Protein AF-A0A7Y0DGK4-F1 (afdb_monomer_lite)

Sequence (216 aa):
MSSDTLNSTQNGVYSVGSRLTLSCYLHGQAVRGYYSGSFPNGYDDLWYQVSDGYWVADVDLQTGSNNPVTPACAAPPTPPAASSDEITRAKSWIDAKVPYNQGAYYTNQYGTYRQDCSGFVSMALGLPSSFTTVTLPQVMHPISKDQLQPGDFMLNSGGGNNGHVAIFMGWTSASHTNYASWEENGVQGYTFIQNVPYPYWSSWSGSSNYTPYRRN

Foldseek 3Di:
DLDLDPVDDDPDDDDPPDDFAFAAKDQADWDADDQLVVDDVSTGRIWTQTPVRDIDHCNHDDPVDSDDPHHHQPDFPQADPQDPQLVVQLVVQVVVQQFADQPDWDQDPLGIFGRFFQRSNCRSVSPPYGDFLQGVCVFKPFDDLVPDTQQKKFWQSDPDPQIGIWGFHGAPDPVSQKTWTWGGDVVVRGTDIDIAGPPGDPPDRCRVRTTIIDGD

pLDDT: mean 89.21, std 10.37, range [43.66, 98.5]

Secondary structure (DSSP, 8-state):
--SSSTTS-----PPTT----EEEEEEEEEE--TTGGGSGGG-EEEEEEETTS-EEEGGG---S-SS-SSPBP-PSPPP-SS-HHHHHHHHHHHHTTPBPEEEEEEEETTEEEEESHHHHHHHHTT-SS---TTTGGGTEEE--GGG--TT-EEEE--SGGG-EEEEEEEESSTTSSEEEEEEE-TTTSBEEEEEEESSS-TTSTTGGG-EEEEE-

Radius of gyration: 19.91 Å; chains: 1; bounding box: 42×31×58 Å

Structure (mmCIF, N/CA/C/O backbone):
data_AF-A0A7Y0DGK4-F1
#
_entry.id   AF-A0A7Y0DGK4-F1
#
loop_
_atom_site.group_PDB
_atom_site.id
_atom_site.type_symbol
_atom_site.label_atom_id
_atom_site.label_alt_id
_atom_site.label_comp_id
_atom_site.label_asym_id
_atom_site.label_entity_id
_atom_site.label_seq_id
_atom_site.pdbx_PDB_ins_code
_atom_site.Cartn_x
_atom_site.Cartn_y
_atom_site.Cartn_z
_atom_site.occupancy
_atom_site.B_iso_or_equiv
_atom_site.auth_seq_id
_atom_site.auth_comp_id
_atom_site.auth_asym_id
_atom_site.auth_atom_id
_atom_site.pdbx_PDB_model_num
ATOM 1 N N . MET A 1 1 ? -9.779 9.921 17.907 1.00 90.81 1 MET A N 1
ATOM 2 C CA . MET A 1 1 ? -8.600 9.947 17.010 1.00 90.81 1 MET A CA 1
ATOM 3 C C . MET A 1 1 ? -8.934 9.261 15.689 1.00 90.81 1 MET A C 1
ATOM 5 O O . MET A 1 1 ? -9.866 8.468 15.659 1.00 90.81 1 MET A O 1
ATOM 9 N N . SER A 1 2 ? -8.251 9.586 14.587 1.00 82.69 2 SER A N 1
ATOM 10 C CA . SER A 1 2 ? -8.443 8.899 13.286 1.00 82.69 2 SER A CA 1
ATOM 11 C C . SER A 1 2 ? -7.694 7.568 13.191 1.00 82.69 2 SER A C 1
ATOM 13 O O . SER A 1 2 ? -8.050 6.745 12.356 1.00 82.69 2 SER A O 1
ATOM 15 N N . SER A 1 3 ? -6.713 7.342 14.065 1.00 81.75 3 SER A N 1
ATOM 16 C CA . SER A 1 3 ? -6.035 6.059 14.282 1.00 81.75 3 SER A CA 1
ATOM 17 C C . SER A 1 3 ? -5.724 5.885 15.774 1.00 81.75 3 SER A C 1
ATOM 19 O O . SER A 1 3 ? -5.882 6.818 16.563 1.00 81.75 3 SER A O 1
ATOM 21 N N . ASP A 1 4 ? -5.225 4.714 16.140 1.00 85.81 4 ASP A N 1
ATOM 22 C CA . ASP A 1 4 ? -4.653 4.264 17.417 1.00 85.81 4 ASP A CA 1
ATOM 23 C C . ASP A 1 4 ? -3.347 4.992 17.842 1.00 85.81 4 ASP A C 1
ATOM 25 O O . ASP A 1 4 ? -2.414 4.417 18.401 1.00 85.81 4 ASP A O 1
ATOM 29 N N . THR A 1 5 ? -3.242 6.294 17.559 1.00 86.62 5 THR A N 1
ATOM 30 C CA . THR A 1 5 ? -2.091 7.136 17.923 1.00 86.62 5 THR A CA 1
ATOM 31 C C . THR A 1 5 ? -2.483 8.607 18.049 1.00 86.62 5 THR A C 1
ATOM 33 O O . THR A 1 5 ? -3.296 9.117 17.271 1.00 86.62 5 THR A O 1
ATOM 36 N N . LEU A 1 6 ? -1.834 9.320 18.978 1.00 87.94 6 LEU A N 1
ATOM 37 C CA . LEU A 1 6 ? -1.913 10.780 19.133 1.00 87.94 6 LEU A CA 1
ATOM 38 C C . LEU A 1 6 ? -1.310 11.551 17.954 1.00 87.94 6 LEU A C 1
ATOM 40 O O . LEU A 1 6 ? -1.588 12.735 17.805 1.00 87.94 6 LEU A O 1
ATOM 44 N N . ASN A 1 7 ? -0.525 10.892 17.099 1.00 85.75 7 ASN A N 1
ATOM 45 C CA . ASN A 1 7 ? 0.008 11.488 15.873 1.00 85.75 7 ASN A CA 1
ATOM 46 C C . ASN A 1 7 ? -1.043 11.579 14.752 1.00 85.75 7 ASN A C 1
ATOM 48 O O . ASN A 1 7 ? -0.787 12.188 13.715 1.00 85.75 7 ASN A O 1
ATOM 52 N N . SER A 1 8 ? -2.210 10.953 14.929 1.00 75.81 8 SER A N 1
ATOM 53 C CA . SER A 1 8 ? -3.316 11.028 13.974 1.00 75.81 8 SER A CA 1
ATOM 54 C C . SER A 1 8 ? -4.185 12.271 14.207 1.00 75.81 8 SER A C 1
ATOM 56 O O . SER A 1 8 ? -4.116 12.927 15.244 1.00 75.81 8 SER A O 1
ATOM 58 N N . THR A 1 9 ? -5.047 12.613 13.249 1.00 86.56 9 THR A N 1
ATOM 59 C CA . THR A 1 9 ? -5.994 13.726 13.403 1.00 86.56 9 THR A CA 1
ATOM 60 C C . THR A 1 9 ? -6.997 13.444 14.526 1.00 86.56 9 THR A C 1
ATOM 62 O O . THR A 1 9 ? -7.650 12.393 14.542 1.00 86.56 9 THR A O 1
ATOM 65 N N . GLN A 1 10 ? -7.173 14.404 15.435 1.00 90.25 10 GLN A N 1
ATOM 66 C CA . GLN A 1 10 ? -8.236 14.398 16.437 1.00 90.25 10 GLN A CA 1
ATOM 67 C C . GLN A 1 10 ? -9.539 14.946 15.831 1.00 90.25 10 GLN A C 1
ATOM 69 O O . GLN A 1 10 ? -9.724 16.152 15.724 1.00 90.25 10 GLN A O 1
ATOM 74 N N . ASN A 1 11 ? -10.453 14.053 15.439 1.00 81.62 11 ASN A N 1
ATOM 75 C CA . ASN A 1 11 ? -11.733 14.430 14.813 1.00 81.62 11 ASN A CA 1
ATOM 76 C C . ASN A 1 11 ? -12.812 14.913 15.798 1.00 81.62 11 ASN A C 1
ATOM 78 O O . ASN A 1 11 ? -13.871 15.366 15.376 1.00 81.62 11 ASN A O 1
ATOM 82 N N . GLY A 1 12 ? -12.573 14.795 17.103 1.00 88.50 12 GLY A N 1
ATOM 83 C CA . GLY A 1 12 ? -13.548 15.160 18.121 1.00 88.50 12 GLY A CA 1
ATOM 84 C C . GLY A 1 12 ? -13.135 14.724 19.521 1.00 88.50 12 GLY A C 1
ATOM 85 O O . GLY A 1 12 ? -12.026 14.222 19.734 1.00 88.50 12 GLY A O 1
ATOM 86 N N . VAL A 1 13 ? -14.048 14.934 20.469 1.00 90.56 13 VAL A N 1
ATOM 87 C CA . VAL A 1 13 ? -13.900 14.591 21.887 1.00 90.56 13 VAL A CA 1
ATOM 88 C C . VAL A 1 13 ? -15.199 13.954 22.371 1.00 90.56 13 VAL A C 1
ATOM 90 O O . VAL A 1 13 ? -16.282 14.445 22.055 1.00 90.56 13 VAL A O 1
ATOM 93 N N . TYR A 1 14 ? -15.091 12.896 23.170 1.00 92.88 14 TYR A N 1
ATOM 94 C CA . TYR A 1 14 ? -16.225 12.318 23.887 1.00 92.88 14 TYR A CA 1
ATOM 95 C C . TYR A 1 14 ? -16.350 12.978 25.261 1.00 92.88 14 TYR A C 1
ATOM 97 O O . TYR A 1 14 ? -15.366 13.103 25.989 1.00 92.88 14 TYR A O 1
ATOM 105 N N . SER A 1 15 ? -17.551 13.424 25.630 1.00 93.69 15 SER A N 1
ATOM 106 C CA . SER A 1 15 ? -17.775 14.046 26.939 1.00 93.69 15 SER A CA 1
ATOM 107 C C . SER A 1 15 ? -17.721 13.012 28.065 1.00 93.69 15 SER A C 1
ATOM 109 O O . SER A 1 15 ? -18.154 11.871 27.891 1.00 93.69 15 SER A O 1
ATOM 111 N N . VAL A 1 16 ? -17.258 13.427 29.246 1.00 90.94 16 VAL A N 1
ATOM 112 C CA . VAL A 1 16 ? -17.278 12.595 30.461 1.00 90.94 16 VAL A CA 1
ATOM 113 C C . VAL A 1 16 ? -18.693 12.066 30.718 1.00 90.94 16 VAL A C 1
ATOM 115 O O . VAL A 1 16 ? -19.668 12.810 30.628 1.00 90.94 16 VAL A O 1
ATOM 118 N N . GLY A 1 17 ? -18.801 10.771 31.024 1.00 91.06 17 GLY A N 1
ATOM 119 C CA . GLY A 1 17 ? -20.077 10.080 31.241 1.00 91.06 17 GLY A CA 1
ATOM 120 C C . GLY A 1 17 ? -20.737 9.526 29.972 1.00 91.06 17 GLY A C 1
ATOM 121 O O . GLY A 1 17 ? -21.742 8.822 30.077 1.00 91.06 17 GLY A O 1
ATOM 122 N N . SER A 1 18 ? -20.178 9.787 28.784 1.00 93.06 18 SER A N 1
ATOM 123 C CA . SER A 1 18 ? -20.650 9.170 27.539 1.00 93.06 18 SER A CA 1
ATOM 124 C C . SER A 1 18 ? -20.458 7.655 27.574 1.00 93.06 18 SER A C 1
ATOM 126 O O . SER A 1 18 ? -19.410 7.158 27.982 1.00 93.06 18 SER A O 1
ATOM 128 N N . ARG A 1 19 ? -21.462 6.911 27.099 1.00 94.50 19 ARG A N 1
ATOM 129 C CA . ARG A 1 19 ? -21.347 5.466 26.872 1.00 94.50 19 ARG A CA 1
ATOM 130 C C . ARG A 1 19 ? -20.979 5.219 25.418 1.00 94.50 19 ARG A C 1
ATOM 132 O O . ARG A 1 19 ? -21.764 5.532 24.528 1.00 94.50 19 ARG A O 1
ATOM 139 N N . LEU A 1 20 ? -19.794 4.664 25.196 1.00 93.75 20 LEU A N 1
ATOM 140 C CA . LEU A 1 20 ? -19.292 4.326 23.868 1.00 93.75 20 LEU A CA 1
ATOM 141 C C . LEU A 1 20 ? -19.544 2.847 23.576 1.00 93.75 20 LEU A C 1
ATOM 143 O O . LEU A 1 20 ? -19.435 2.007 24.468 1.00 93.75 20 LEU A O 1
ATOM 147 N N . THR A 1 21 ? -19.863 2.535 22.322 1.00 93.88 21 THR A N 1
ATOM 148 C CA . THR A 1 21 ? -19.882 1.148 21.845 1.00 93.88 21 THR A CA 1
ATOM 149 C C . THR A 1 21 ? -18.520 0.850 21.238 1.00 93.88 21 THR A C 1
ATOM 151 O O . THR A 1 21 ? -18.150 1.465 20.240 1.00 93.88 21 THR A O 1
ATOM 154 N N . LEU A 1 22 ? -17.765 -0.052 21.862 1.00 95.00 22 LEU A N 1
ATOM 155 C CA . LEU A 1 22 ? -16.431 -0.442 21.411 1.00 95.00 22 LEU A CA 1
ATOM 156 C C . LEU A 1 22 ? -16.558 -1.604 20.422 1.00 95.00 22 LEU A C 1
ATOM 158 O O . LEU A 1 22 ? -17.183 -2.617 20.731 1.00 95.00 22 LEU A O 1
ATOM 162 N N . SER A 1 23 ? -15.978 -1.447 19.239 1.00 89.56 23 SER A N 1
ATOM 163 C CA . SER A 1 23 ? -16.034 -2.429 18.156 1.00 89.56 23 SER A CA 1
ATOM 164 C C . SER A 1 23 ? -14.936 -3.482 18.295 1.00 89.56 23 SER A C 1
ATOM 166 O O . SER A 1 23 ? -15.210 -4.677 18.218 1.00 89.56 23 SER A O 1
ATOM 168 N N . CYS A 1 24 ? -13.690 -3.042 18.480 1.00 90.00 24 CYS A N 1
ATOM 169 C CA . CYS A 1 24 ? -12.512 -3.903 18.534 1.00 90.00 24 CYS A CA 1
ATOM 170 C C . CYS A 1 24 ? -11.306 -3.167 19.144 1.00 90.00 24 CYS A C 1
ATOM 172 O O . CYS A 1 24 ? -11.351 -1.938 19.264 1.00 90.00 24 CYS A O 1
ATOM 174 N N . TYR A 1 25 ? -10.240 -3.894 19.504 1.00 93.81 25 TYR A N 1
ATOM 175 C CA . TYR A 1 25 ? -9.012 -3.312 20.069 1.00 93.81 25 TYR A CA 1
ATOM 176 C C . TYR A 1 25 ? -7.763 -3.481 19.190 1.00 93.81 25 TYR A C 1
ATOM 178 O O . TYR A 1 25 ? -7.644 -4.454 18.447 1.00 93.81 25 TYR A O 1
ATOM 186 N N . LEU A 1 26 ? -6.790 -2.579 19.341 1.00 87.00 26 LEU A N 1
ATOM 187 C CA . LEU A 1 26 ? -5.403 -2.738 18.882 1.00 87.00 26 LEU A CA 1
ATOM 188 C C . LEU A 1 26 ? -4.421 -2.268 19.964 1.00 87.00 26 LEU A C 1
ATOM 190 O O . LEU A 1 26 ? -4.788 -1.478 20.833 1.00 87.00 26 LEU A O 1
ATOM 194 N N . HIS A 1 27 ? -3.172 -2.734 19.874 1.00 86.69 27 HIS A N 1
ATOM 195 C CA . HIS A 1 27 ? -2.047 -2.147 20.605 1.00 86.69 27 HIS A CA 1
ATOM 196 C C . HIS A 1 27 ? -1.382 -1.085 19.723 1.00 86.69 27 HIS A C 1
ATOM 198 O O . HIS A 1 27 ? -0.752 -1.420 18.719 1.00 86.69 27 HIS A O 1
ATOM 204 N N . GLY A 1 28 ? -1.586 0.181 20.079 1.00 85.12 28 GLY A N 1
ATOM 205 C CA . GLY A 1 28 ? -1.154 1.358 19.329 1.00 85.12 28 GLY A CA 1
ATOM 206 C C . GLY A 1 28 ? -0.044 2.132 20.038 1.00 85.12 28 GLY A C 1
ATOM 207 O O . GLY A 1 28 ? 0.855 1.566 20.659 1.00 85.12 28 GLY A O 1
ATOM 208 N N . GLN A 1 29 ? -0.079 3.463 19.956 1.00 89.00 29 GLN A N 1
ATOM 209 C CA . GLN A 1 29 ? 0.872 4.297 20.697 1.00 89.00 29 GLN A CA 1
ATOM 210 C C . GLN A 1 29 ? 0.616 4.201 22.207 1.00 89.00 29 GLN A C 1
ATOM 212 O O . GLN A 1 29 ? -0.489 4.488 22.658 1.00 89.00 29 GLN A O 1
ATOM 217 N N . ALA A 1 30 ? 1.654 3.927 23.000 1.00 92.31 30 ALA A N 1
ATOM 218 C CA . ALA A 1 30 ? 1.573 4.048 24.454 1.00 92.31 30 ALA A CA 1
ATOM 219 C C . ALA A 1 30 ? 1.315 5.506 24.873 1.00 92.31 30 ALA A C 1
ATOM 221 O O . ALA A 1 30 ? 2.085 6.412 24.529 1.00 92.31 30 ALA A O 1
ATOM 222 N N . VAL A 1 31 ? 0.244 5.743 25.628 1.00 93.94 31 VAL A N 1
ATOM 223 C CA . VAL A 1 31 ? -0.209 7.085 26.018 1.00 93.94 31 VAL A CA 1
ATOM 224 C C . VAL A 1 31 ? -0.549 7.181 27.497 1.00 93.94 31 VAL A C 1
ATOM 226 O O . VAL A 1 31 ? -0.646 6.183 28.203 1.00 93.94 31 VAL A O 1
ATOM 229 N N . ARG A 1 32 ? -0.709 8.422 27.967 1.00 94.62 32 ARG A N 1
ATOM 230 C CA . ARG A 1 32 ? -1.19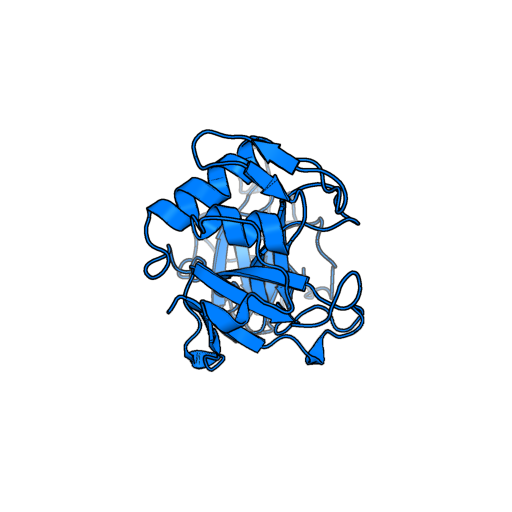8 8.750 29.307 1.00 94.62 32 ARG A CA 1
ATOM 231 C C . ARG A 1 32 ? -2.527 9.477 29.187 1.00 94.62 32 ARG A C 1
ATOM 233 O O . ARG A 1 32 ? -2.689 10.289 28.280 1.00 94.62 32 ARG A O 1
ATOM 240 N N . GLY A 1 33 ? -3.419 9.228 30.132 1.00 91.81 33 GLY A N 1
ATOM 241 C CA . GLY A 1 33 ? -4.764 9.781 30.152 1.00 91.81 33 GLY A CA 1
ATOM 242 C C . GLY A 1 33 ? -5.337 9.843 31.559 1.00 91.81 33 GLY A C 1
ATOM 243 O O . GLY A 1 33 ? -4.611 9.794 32.558 1.00 91.81 33 GLY A O 1
ATOM 244 N N . TYR A 1 34 ? -6.654 9.969 31.635 1.00 92.94 34 TYR A N 1
ATOM 245 C CA . TYR A 1 34 ? -7.384 10.178 32.881 1.00 92.94 34 TYR A CA 1
ATOM 246 C C . TYR A 1 34 ? -7.168 9.048 33.905 1.00 92.94 34 TYR A C 1
ATOM 248 O O . TYR A 1 34 ? -6.919 9.312 35.083 1.00 92.94 34 TYR A O 1
ATOM 256 N N . TYR A 1 35 ? -7.187 7.792 33.457 1.00 92.50 35 TYR A N 1
ATOM 257 C CA . TYR A 1 35 ? -7.014 6.591 34.279 1.00 92.50 35 TYR A CA 1
ATOM 258 C C . TYR A 1 35 ? -5.569 6.083 34.340 1.00 92.50 35 TYR A C 1
ATOM 260 O O . TYR A 1 35 ? -5.330 4.988 34.843 1.00 92.50 35 TYR A O 1
ATOM 268 N N . SER A 1 36 ? -4.571 6.872 33.921 1.00 92.44 36 SER A N 1
ATOM 269 C CA . SER A 1 36 ? -3.151 6.477 33.978 1.00 92.44 36 SER A CA 1
ATOM 270 C C . SER A 1 36 ? -2.700 5.942 35.343 1.00 92.44 36 SER A C 1
ATOM 272 O O . SER A 1 36 ? -1.823 5.090 35.403 1.00 92.44 36 SER A O 1
ATOM 274 N N . GLY A 1 37 ? -3.292 6.398 36.452 1.00 89.12 37 GLY A N 1
ATOM 275 C CA . GLY A 1 37 ? -2.965 5.896 37.795 1.00 89.12 37 GLY A CA 1
ATOM 276 C C . GLY A 1 37 ? -3.237 4.399 38.007 1.00 89.12 37 GLY A C 1
ATOM 277 O O . GLY A 1 37 ? -2.716 3.820 38.958 1.00 89.12 37 GLY A O 1
ATOM 278 N N . SER A 1 38 ? -4.020 3.771 37.130 1.00 85.06 38 SER A N 1
ATOM 279 C CA . SER A 1 38 ? -4.380 2.352 37.178 1.00 85.06 38 SER A CA 1
ATOM 280 C C . SER A 1 38 ? -3.415 1.438 36.410 1.00 85.06 38 SER A C 1
ATOM 282 O O . SER A 1 38 ? -3.581 0.218 36.463 1.00 85.06 38 SER A O 1
ATOM 284 N N . PHE A 1 39 ? -2.399 1.997 35.738 1.00 84.44 39 PHE A N 1
ATOM 285 C CA . PHE A 1 39 ? -1.462 1.257 34.889 1.00 84.44 39 PHE A CA 1
ATOM 286 C C . PHE A 1 39 ? -0.019 1.311 35.418 1.00 84.44 39 PHE A C 1
ATOM 288 O O . PHE A 1 39 ? 0.429 2.356 35.909 1.00 84.44 39 PHE A O 1
ATOM 295 N N . PRO A 1 40 ? 0.763 0.221 35.290 1.00 80.88 40 PRO A N 1
ATOM 296 C CA . PRO A 1 40 ? 2.195 0.239 35.578 1.00 80.88 40 PRO A CA 1
ATOM 297 C C . PRO A 1 40 ? 2.913 1.320 34.756 1.00 80.88 40 PRO A C 1
ATOM 299 O O . PRO A 1 40 ? 2.760 1.399 33.544 1.00 80.88 40 PRO A O 1
ATOM 302 N N . ASN A 1 41 ? 3.705 2.171 35.415 1.00 86.56 41 ASN A N 1
ATOM 303 C CA . ASN A 1 41 ? 4.399 3.327 34.816 1.00 86.56 41 ASN A CA 1
ATOM 304 C C . ASN A 1 41 ? 3.487 4.430 34.244 1.00 86.56 41 ASN A C 1
ATOM 306 O O . ASN A 1 41 ? 3.985 5.419 33.707 1.00 86.56 41 ASN A O 1
ATOM 310 N N . GLY A 1 42 ? 2.168 4.308 34.404 1.00 89.81 42 GLY A N 1
ATOM 311 C CA . GLY A 1 42 ? 1.191 5.310 33.996 1.00 89.81 42 GLY A CA 1
ATOM 312 C C . GLY A 1 42 ? 0.874 5.355 32.504 1.00 89.81 42 GLY A C 1
ATOM 313 O O . GLY A 1 42 ? 0.147 6.258 32.092 1.00 89.81 42 GLY A O 1
ATOM 314 N N . TYR A 1 43 ? 1.415 4.425 31.717 1.00 92.56 43 TYR A N 1
ATOM 315 C CA . TYR A 1 43 ? 1.164 4.311 30.285 1.00 92.56 43 TYR A CA 1
ATOM 316 C C . TYR A 1 43 ? 0.365 3.057 29.989 1.00 92.56 43 TYR A C 1
ATOM 318 O O . TYR A 1 43 ? 0.549 2.036 30.647 1.00 92.56 43 TYR A O 1
ATOM 326 N N . ASP A 1 44 ? -0.442 3.144 28.945 1.00 92.75 44 ASP A N 1
ATOM 327 C CA . ASP A 1 44 ? -1.070 1.990 28.332 1.00 92.75 44 ASP A CA 1
ATOM 328 C C . ASP A 1 44 ? -1.099 2.172 26.815 1.00 92.75 44 ASP A C 1
ATOM 330 O O . ASP A 1 44 ? -1.135 3.303 26.314 1.00 92.75 44 ASP A O 1
ATOM 334 N N . ASP A 1 45 ? -0.995 1.066 26.091 1.00 92.25 45 ASP A N 1
ATOM 335 C CA . ASP A 1 45 ? -0.957 1.036 24.631 1.00 92.25 45 ASP A CA 1
ATOM 336 C C . ASP A 1 45 ? -2.232 0.450 24.024 1.00 92.25 45 ASP A C 1
ATOM 338 O O . ASP A 1 45 ? -2.292 0.265 22.810 1.00 92.25 45 ASP A O 1
ATOM 342 N N . LEU A 1 46 ? -3.261 0.192 24.830 1.00 93.94 46 LEU A N 1
ATOM 343 C CA . LEU A 1 46 ? -4.527 -0.329 24.357 1.00 93.94 46 LEU A CA 1
ATOM 344 C C . LEU A 1 46 ? -5.397 0.794 23.784 1.00 93.94 46 LEU A C 1
ATOM 346 O O . LEU A 1 46 ? -5.660 1.819 24.419 1.00 93.94 46 LEU A O 1
ATOM 350 N N . TRP A 1 47 ? -5.881 0.583 22.565 1.00 94.94 47 TRP A N 1
ATOM 351 C CA . TRP A 1 47 ? -6.803 1.481 21.876 1.00 94.94 47 TRP A CA 1
ATOM 352 C C . TRP A 1 47 ? -8.022 0.715 21.397 1.00 94.94 47 TRP A C 1
ATOM 354 O O . TRP A 1 47 ? -7.905 -0.412 20.918 1.00 94.94 47 TRP A O 1
ATOM 364 N N . TYR A 1 48 ? -9.184 1.357 21.452 1.00 95.38 48 TYR A N 1
ATOM 365 C CA . TYR A 1 48 ? -10.425 0.811 20.922 1.00 95.38 48 TYR A CA 1
ATOM 366 C C . TYR A 1 48 ? -10.934 1.640 19.758 1.00 95.38 48 TYR A C 1
ATOM 368 O O . TYR A 1 48 ? -10.997 2.871 19.833 1.00 95.38 48 TYR A O 1
ATOM 376 N N . GLN A 1 49 ? -11.37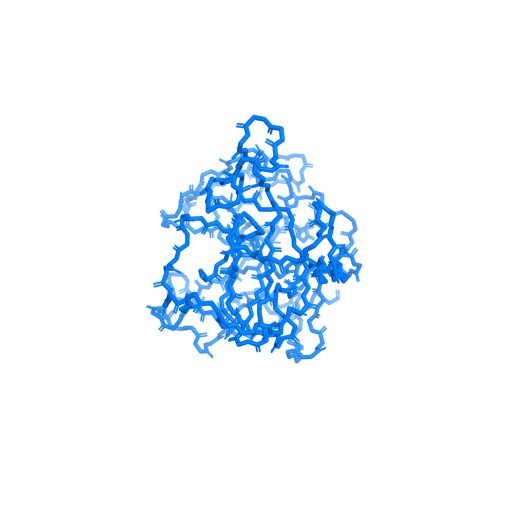3 0.950 18.709 1.00 93.31 49 GLN A N 1
ATOM 377 C CA . GLN A 1 49 ? -12.227 1.554 17.703 1.00 93.31 49 GLN A CA 1
ATOM 378 C C . GLN A 1 49 ? -13.656 1.619 18.248 1.00 93.31 49 GLN A C 1
ATOM 380 O O . GLN A 1 49 ? -14.217 0.613 18.681 1.00 93.31 49 GLN A O 1
ATOM 385 N N . VAL A 1 50 ? -14.255 2.799 18.219 1.00 93.06 50 VAL A N 1
ATOM 386 C CA . VAL A 1 50 ? -15.649 3.056 18.581 1.00 93.06 50 VAL A CA 1
ATOM 387 C C . VAL A 1 50 ? -16.540 2.784 17.362 1.00 93.06 50 VAL A C 1
ATOM 389 O O . VAL A 1 50 ? -16.095 2.848 16.216 1.00 93.06 50 VAL A O 1
ATOM 392 N N . SER A 1 51 ? -17.817 2.469 17.581 1.00 85.06 51 SER A N 1
ATOM 393 C CA . SER A 1 51 ? -18.806 2.203 16.522 1.00 85.06 51 SER A CA 1
ATOM 394 C C . SER A 1 51 ? -18.974 3.330 15.496 1.00 85.06 51 SER A C 1
ATOM 396 O O . SER A 1 51 ? -19.495 3.098 14.411 1.00 85.06 51 SER A O 1
ATOM 398 N N . ASP A 1 52 ? -18.562 4.550 15.838 1.00 82.19 52 ASP A N 1
ATOM 399 C CA . ASP A 1 52 ? -18.553 5.710 14.942 1.00 82.19 52 ASP A CA 1
ATOM 400 C C . ASP A 1 52 ? -17.308 5.768 14.027 1.00 82.19 52 ASP A C 1
ATOM 402 O O . ASP A 1 52 ? -17.183 6.678 13.209 1.00 82.19 52 ASP A O 1
ATOM 406 N N . GLY A 1 53 ? -16.411 4.782 14.132 1.00 81.69 53 GLY A N 1
ATOM 407 C CA . GLY A 1 53 ? -15.229 4.611 13.292 1.00 81.69 53 GLY A CA 1
ATOM 408 C C . GLY A 1 53 ? -13.955 5.257 13.837 1.00 81.69 53 GLY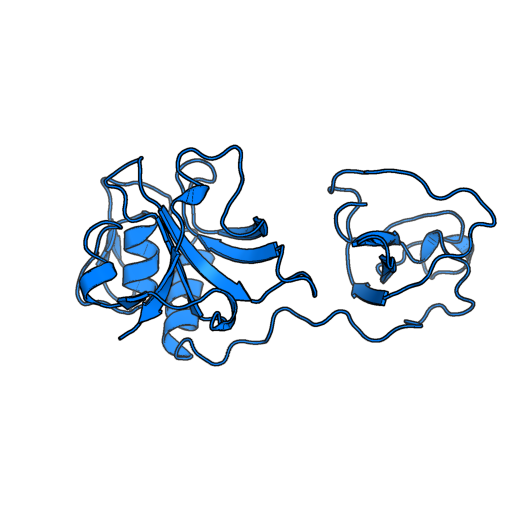 A C 1
ATOM 409 O O . GLY A 1 53 ? -12.896 5.077 13.232 1.00 81.69 53 GLY A O 1
ATOM 410 N N . TYR A 1 54 ? -14.020 5.973 14.963 1.00 90.81 54 TYR A N 1
ATOM 411 C CA . TYR A 1 54 ? -12.865 6.650 15.553 1.00 90.81 54 TYR A CA 1
ATOM 412 C C . TYR A 1 54 ? -12.211 5.848 16.675 1.00 90.81 54 TYR A C 1
ATOM 414 O O . TYR A 1 54 ? -12.759 4.885 17.192 1.00 90.81 54 TYR A O 1
ATOM 422 N N . TRP A 1 55 ? -11.011 6.272 17.053 1.00 93.50 55 TRP A N 1
ATOM 423 C CA . TRP A 1 55 ? -10.180 5.604 18.047 1.00 93.50 55 TRP A CA 1
ATOM 424 C C . TRP A 1 55 ? -10.102 6.386 19.351 1.00 93.50 55 TRP A C 1
ATOM 426 O O . TRP A 1 55 ? -9.964 7.616 19.343 1.00 93.50 55 TRP A O 1
ATOM 436 N N . VAL A 1 56 ? -10.135 5.664 20.462 1.00 95.50 56 VAL A N 1
ATOM 437 C CA . VAL A 1 56 ? -9.959 6.190 21.817 1.00 95.50 56 VAL A CA 1
ATOM 438 C C . VAL A 1 56 ? -9.012 5.271 22.585 1.00 95.50 56 VAL A C 1
ATOM 440 O O . VAL A 1 56 ? -9.064 4.052 22.423 1.00 95.50 56 VAL A O 1
ATOM 443 N N . ALA A 1 57 ? -8.114 5.855 23.371 1.00 95.19 57 ALA A N 1
ATOM 444 C CA . ALA A 1 57 ? -7.179 5.093 24.186 1.00 95.19 57 ALA A CA 1
ATOM 445 C C . ALA A 1 57 ? -7.876 4.577 25.454 1.00 95.19 57 ALA A C 1
ATOM 447 O O . ALA A 1 57 ? -8.695 5.289 26.039 1.00 95.19 57 ALA A O 1
ATOM 448 N N . ASP A 1 58 ? -7.535 3.367 25.896 1.00 94.75 58 ASP A N 1
ATOM 449 C CA . ASP A 1 58 ? -8.121 2.755 27.097 1.00 94.75 58 ASP A CA 1
ATOM 450 C C . ASP A 1 58 ? -7.837 3.576 28.359 1.00 94.75 58 ASP A C 1
ATOM 452 O O . ASP A 1 58 ? -8.691 3.672 29.235 1.00 94.75 58 ASP A O 1
ATOM 456 N N . VAL A 1 59 ? -6.705 4.294 28.405 1.00 94.56 59 VAL A N 1
ATOM 457 C CA . VAL A 1 59 ? -6.376 5.226 29.501 1.00 94.56 59 VAL A CA 1
ATOM 458 C C . VAL A 1 59 ? -7.438 6.296 29.766 1.00 94.56 59 VAL A C 1
ATOM 460 O O . VAL A 1 59 ? -7.427 6.889 30.842 1.00 94.56 59 VAL A O 1
ATOM 463 N N . ASP A 1 60 ? -8.338 6.571 28.819 1.00 94.25 60 ASP A N 1
ATOM 464 C CA . ASP A 1 60 ? -9.433 7.537 28.968 1.00 94.25 60 ASP A CA 1
ATOM 465 C C . ASP A 1 60 ? -10.814 6.867 29.078 1.00 94.25 60 ASP A C 1
ATOM 467 O O . ASP A 1 60 ? -11.839 7.551 29.156 1.00 94.25 60 ASP A O 1
ATOM 471 N N . LEU A 1 61 ? -10.866 5.533 29.115 1.00 93.62 61 LEU A N 1
ATOM 472 C CA . LEU A 1 61 ? -12.093 4.755 29.203 1.00 93.62 61 LEU A CA 1
ATOM 473 C C . LEU A 1 61 ? -12.223 4.038 30.543 1.00 93.62 61 LEU A C 1
ATOM 475 O O . LEU A 1 61 ? -11.292 3.445 31.074 1.00 93.62 61 LEU A O 1
ATOM 479 N N . GLN A 1 62 ? -13.449 4.008 31.061 1.00 93.56 62 GLN A N 1
ATOM 480 C CA . GLN A 1 62 ? -13.797 3.139 32.178 1.00 93.56 62 GLN A CA 1
ATOM 481 C C . GLN A 1 62 ? -14.372 1.819 31.649 1.00 93.56 62 GLN A C 1
ATOM 483 O O . GLN A 1 62 ? -15.587 1.632 31.599 1.00 93.56 62 GLN A O 1
ATOM 488 N N . THR A 1 63 ? -13.494 0.903 31.242 1.00 89.88 63 THR A N 1
ATOM 489 C CA . THR A 1 63 ? -13.858 -0.444 30.756 1.00 89.88 63 THR A CA 1
ATOM 490 C C . THR A 1 63 ? -14.029 -1.459 31.891 1.00 89.88 63 THR A C 1
ATOM 492 O O . THR A 1 63 ? -14.704 -2.474 31.725 1.00 89.88 63 THR A O 1
ATOM 495 N N . GLY A 1 64 ? -13.447 -1.177 33.063 1.00 89.00 64 GLY A N 1
ATOM 496 C CA . GLY A 1 64 ? -13.427 -2.084 34.215 1.00 89.00 64 GLY A CA 1
ATOM 497 C C . GLY A 1 64 ? -12.369 -3.190 34.120 1.00 89.00 64 GLY A C 1
ATOM 498 O O . GLY A 1 64 ? -12.392 -4.113 34.932 1.00 89.00 64 GLY A O 1
ATOM 499 N N . SER A 1 65 ? -11.454 -3.109 33.151 1.00 88.44 65 SER A N 1
ATOM 500 C CA . SER A 1 65 ? -10.402 -4.094 32.898 1.00 88.44 65 SER A CA 1
ATOM 501 C C . SER A 1 65 ? -9.174 -3.404 32.304 1.00 88.44 65 SER A C 1
ATOM 503 O O . SER A 1 65 ? -9.327 -2.601 31.399 1.00 88.44 65 SER A O 1
ATOM 505 N N . ASN A 1 66 ? -7.970 -3.779 32.747 1.00 86.69 66 ASN A N 1
ATOM 506 C CA . ASN A 1 66 ? -6.714 -3.386 32.080 1.00 86.69 66 ASN A CA 1
ATOM 507 C C . ASN A 1 66 ? -6.348 -4.343 30.923 1.00 86.69 66 ASN A C 1
ATOM 509 O O . ASN A 1 66 ? -5.280 -4.243 30.334 1.00 86.69 66 ASN A O 1
ATOM 513 N N . ASN A 1 67 ? -7.198 -5.339 30.655 1.00 91.38 67 ASN A N 1
ATOM 514 C CA . ASN A 1 67 ? -7.101 -6.230 29.502 1.00 91.38 67 ASN A CA 1
ATOM 515 C C . ASN A 1 67 ? -8.177 -5.866 28.469 1.00 91.38 67 ASN A C 1
ATOM 517 O O . ASN A 1 67 ? -9.245 -5.386 28.871 1.00 91.38 67 ASN A O 1
ATOM 521 N N . PRO A 1 68 ? -7.966 -6.195 27.180 1.00 92.56 68 PRO A N 1
ATOM 522 C CA . PRO A 1 68 ? -8.954 -5.970 26.135 1.00 92.56 68 PRO A CA 1
ATOM 523 C C . PRO A 1 68 ? -10.350 -6.507 26.469 1.00 92.56 68 PRO A C 1
ATOM 525 O O . PRO A 1 68 ? -10.507 -7.678 26.816 1.00 92.56 68 PRO A O 1
ATOM 528 N N . VAL A 1 69 ? -11.374 -5.658 26.325 1.00 94.75 69 VAL A N 1
ATOM 529 C CA . VAL A 1 69 ? -12.793 -6.021 26.542 1.00 94.75 69 VAL A CA 1
ATOM 530 C C . VAL A 1 69 ? -13.571 -6.264 25.245 1.00 94.75 69 VAL A C 1
ATOM 532 O O . VAL A 1 69 ? -14.774 -6.514 25.269 1.00 94.75 69 VAL A O 1
ATOM 535 N N . THR A 1 70 ? -12.889 -6.193 24.104 1.00 91.38 70 THR A N 1
ATOM 536 C CA . THR A 1 70 ? -13.426 -6.516 22.776 1.00 91.38 70 THR A CA 1
ATOM 537 C C . THR A 1 70 ? -12.506 -7.524 22.082 1.00 91.38 70 THR A C 1
ATOM 539 O O . THR A 1 70 ? -11.390 -7.752 22.550 1.00 91.38 70 THR A O 1
ATOM 542 N N . PRO A 1 71 ? -12.934 -8.162 20.981 1.00 89.75 71 PRO A N 1
ATOM 543 C CA . PRO A 1 71 ? -12.019 -8.886 20.106 1.00 89.75 71 PRO A CA 1
ATOM 544 C C . PRO A 1 71 ? -10.971 -7.949 19.500 1.00 89.75 71 PRO A C 1
ATOM 546 O O . PRO A 1 71 ? -11.224 -6.754 19.321 1.00 89.75 71 PRO A O 1
ATOM 549 N N . ALA A 1 72 ? -9.808 -8.493 19.138 1.00 83.75 72 ALA A N 1
ATOM 550 C CA . ALA A 1 72 ? -8.815 -7.731 18.387 1.00 83.75 72 ALA A CA 1
ATOM 551 C C . ALA A 1 72 ? -9.463 -7.219 17.101 1.00 83.75 72 ALA A C 1
ATOM 553 O O . ALA A 1 72 ? -10.254 -7.936 16.474 1.00 83.75 72 ALA A O 1
ATOM 554 N N . CYS A 1 73 ? -9.145 -5.989 16.701 1.00 78.31 73 CYS A N 1
ATOM 555 C CA . CYS A 1 73 ? -9.512 -5.527 15.375 1.00 78.31 73 CYS A CA 1
ATOM 556 C C . CYS A 1 73 ? -8.954 -6.526 14.382 1.00 78.31 73 CYS A C 1
ATOM 558 O O . CYS A 1 73 ? -7.855 -7.049 14.584 1.00 78.31 73 CYS A O 1
ATOM 560 N N . ALA A 1 74 ? -9.742 -6.825 13.348 1.00 70.06 74 ALA A N 1
ATOM 561 C CA . ALA A 1 74 ? -9.275 -7.682 12.280 1.00 70.06 74 ALA A CA 1
ATOM 562 C C . ALA A 1 74 ? -7.924 -7.125 11.829 1.00 70.06 74 ALA A C 1
ATOM 564 O O . ALA A 1 74 ? -7.852 -6.011 11.304 1.00 70.06 74 A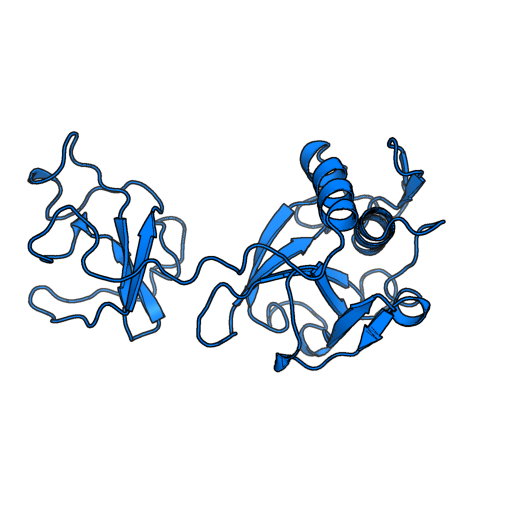LA A O 1
ATOM 565 N N . ALA A 1 75 ? -6.852 -7.870 12.120 1.00 54.28 75 ALA A N 1
ATOM 566 C CA . ALA A 1 75 ? -5.560 -7.562 11.552 1.00 54.28 75 ALA A CA 1
ATOM 567 C C . ALA A 1 75 ? -5.777 -7.492 10.037 1.00 54.28 75 ALA A C 1
ATOM 569 O O . ALA A 1 75 ? -6.583 -8.285 9.522 1.00 54.28 75 ALA A O 1
ATOM 570 N N . PRO A 1 76 ? -5.102 -6.576 9.315 1.00 50.81 76 PRO A N 1
ATOM 571 C CA . PRO A 1 76 ? -5.067 -6.702 7.870 1.00 50.81 76 PRO A CA 1
ATOM 572 C C . PRO A 1 76 ? -4.713 -8.164 7.577 1.00 50.81 76 PRO A C 1
ATOM 574 O O . PRO A 1 76 ? -3.776 -8.678 8.202 1.00 50.81 76 PRO A O 1
ATOM 577 N N . PRO A 1 77 ? -5.530 -8.875 6.780 1.00 44.25 77 PRO A N 1
ATOM 578 C CA . PRO A 1 77 ? -5.397 -10.313 6.630 1.00 44.25 77 PRO A CA 1
ATOM 579 C C . PRO A 1 77 ? -3.935 -10.654 6.351 1.00 44.25 77 PRO A C 1
ATOM 581 O O . PRO A 1 77 ? -3.341 -10.107 5.422 1.00 44.25 77 PRO A O 1
ATOM 584 N N . THR A 1 78 ? -3.338 -11.521 7.173 1.00 43.66 78 THR A N 1
ATOM 585 C CA . THR A 1 78 ? -2.012 -12.074 6.887 1.00 43.66 78 THR A CA 1
ATOM 586 C C . THR A 1 78 ? -2.081 -12.670 5.485 1.00 43.66 78 THR A C 1
ATOM 588 O O . THR A 1 78 ? -2.964 -13.502 5.283 1.00 43.66 78 THR A O 1
ATOM 591 N N . PRO A 1 79 ? -1.240 -12.260 4.517 1.00 43.81 79 PRO A N 1
ATOM 592 C CA . PRO A 1 79 ? -1.481 -12.553 3.109 1.00 43.81 79 PRO A CA 1
ATOM 593 C C . PRO A 1 79 ? -1.647 -14.046 2.822 1.00 43.81 79 PRO A C 1
ATOM 595 O O . PRO A 1 79 ? -0.767 -14.830 3.181 1.00 43.81 79 PRO A O 1
ATOM 598 N N . PRO A 1 80 ? -2.687 -14.431 2.065 1.00 49.31 80 PRO A N 1
ATOM 599 C CA . PRO A 1 80 ? -2.517 -15.514 1.112 1.00 49.31 80 PRO A CA 1
ATOM 600 C C . PRO A 1 80 ? -3.149 -15.107 -0.226 1.00 49.31 80 PRO A C 1
ATOM 602 O O . PRO A 1 80 ? -4.359 -15.242 -0.389 1.00 49.31 80 PRO A O 1
ATOM 605 N N . ALA A 1 81 ? -2.323 -14.590 -1.147 1.00 45.88 81 ALA A N 1
ATOM 606 C CA . ALA A 1 81 ? -2.549 -14.556 -2.605 1.00 45.88 81 ALA A CA 1
ATOM 607 C C . ALA A 1 81 ? -1.430 -13.837 -3.385 1.00 45.88 81 ALA A C 1
ATOM 609 O O . ALA A 1 81 ? -1.348 -14.023 -4.592 1.00 45.88 81 ALA A O 1
ATOM 610 N N . ALA A 1 82 ? -0.523 -13.101 -2.736 1.00 51.62 82 ALA A N 1
ATOM 611 C CA . ALA A 1 82 ? 0.845 -13.029 -3.243 1.00 51.62 82 ALA A CA 1
ATOM 612 C C . ALA A 1 82 ? 1.532 -14.370 -2.955 1.00 51.62 82 ALA A C 1
ATOM 614 O O . ALA A 1 82 ? 1.413 -14.900 -1.844 1.00 51.62 82 ALA A O 1
ATOM 615 N N . SER A 1 83 ? 2.264 -14.930 -3.921 1.00 60.31 83 SER A N 1
ATOM 616 C CA . SER A 1 83 ? 3.216 -16.001 -3.587 1.00 60.31 83 SER A CA 1
ATOM 617 C C . SER A 1 83 ? 4.118 -15.478 -2.464 1.00 60.31 83 SER A C 1
ATOM 619 O O . SER A 1 83 ? 4.476 -14.299 -2.476 1.00 60.31 83 SER A O 1
ATOM 621 N N . SER A 1 84 ? 4.478 -16.308 -1.478 1.00 68.12 84 SER A N 1
ATOM 622 C CA . SER A 1 84 ? 5.429 -15.918 -0.418 1.00 68.12 84 SER A CA 1
ATOM 623 C C . SER A 1 84 ? 6.621 -15.141 -0.982 1.00 68.12 84 SER A C 1
ATOM 625 O O . SER A 1 84 ? 7.073 -14.161 -0.396 1.00 68.12 84 SER A O 1
ATOM 627 N N . ASP A 1 85 ? 7.044 -15.529 -2.181 1.00 86.56 85 ASP A N 1
ATOM 628 C CA . ASP A 1 85 ? 8.147 -14.949 -2.918 1.00 86.56 85 ASP A CA 1
ATOM 629 C C . ASP A 1 85 ? 7.913 -13.494 -3.339 1.00 86.56 85 ASP A C 1
ATOM 631 O O . ASP A 1 85 ? 8.853 -12.709 -3.292 1.00 86.56 85 ASP A O 1
ATOM 635 N N . GLU A 1 86 ? 6.701 -13.092 -3.731 1.00 89.50 86 GLU A N 1
ATOM 636 C CA . GLU A 1 86 ? 6.410 -11.699 -4.106 1.00 89.50 86 GLU A CA 1
ATOM 637 C C . GLU A 1 86 ? 6.558 -10.755 -2.920 1.00 89.50 86 GLU A C 1
ATOM 639 O O . GLU A 1 86 ? 7.225 -9.722 -3.022 1.00 89.50 86 GLU A O 1
ATOM 644 N N . ILE A 1 87 ? 6.012 -11.149 -1.769 1.00 86.50 87 ILE A N 1
ATOM 645 C CA . ILE A 1 87 ? 6.167 -10.391 -0.527 1.00 86.50 87 ILE A CA 1
ATOM 646 C C . ILE A 1 87 ? 7.627 -10.404 -0.069 1.00 86.50 87 ILE A C 1
ATOM 648 O O . ILE A 1 87 ? 8.141 -9.367 0.349 1.00 86.50 87 ILE A O 1
ATOM 652 N N . THR A 1 88 ? 8.333 -11.534 -0.185 1.00 90.25 88 THR A N 1
ATOM 653 C CA . THR A 1 88 ? 9.768 -11.614 0.127 1.00 90.25 88 THR A CA 1
ATOM 654 C C . THR A 1 88 ? 10.596 -10.675 -0.754 1.00 90.25 88 THR A C 1
ATOM 656 O O . THR A 1 88 ? 11.439 -9.937 -0.238 1.00 90.25 88 THR A O 1
ATOM 659 N N . ARG A 1 89 ? 10.342 -10.649 -2.068 1.00 95.06 89 ARG A N 1
ATOM 660 C CA . ARG A 1 89 ? 11.009 -9.737 -3.006 1.00 95.06 89 ARG A CA 1
ATOM 661 C C . ARG A 1 89 ? 10.710 -8.286 -2.653 1.00 95.06 89 ARG A C 1
ATOM 663 O O . ARG A 1 89 ? 11.649 -7.523 -2.428 1.00 95.06 89 ARG A O 1
ATOM 670 N N . ALA A 1 90 ? 9.433 -7.928 -2.502 1.00 94.31 90 ALA A N 1
ATOM 671 C CA . ALA A 1 90 ? 9.006 -6.587 -2.104 1.00 94.31 90 ALA A CA 1
ATOM 672 C C . ALA A 1 90 ? 9.693 -6.128 -0.807 1.00 94.31 90 ALA A C 1
ATOM 674 O O . ALA A 1 90 ? 10.256 -5.035 -0.741 1.00 94.31 90 ALA A O 1
ATOM 675 N N . LYS A 1 91 ? 9.733 -7.003 0.203 1.00 91.19 91 LYS A N 1
ATOM 676 C CA . LYS A 1 91 ? 10.384 -6.723 1.480 1.00 91.19 91 LYS A CA 1
ATOM 677 C C . LYS A 1 91 ? 11.883 -6.453 1.335 1.00 91.19 91 LYS A C 1
ATOM 679 O O . LYS A 1 91 ? 12.378 -5.533 1.975 1.00 91.19 91 LYS A O 1
ATOM 684 N N . SER A 1 92 ? 12.591 -7.170 0.459 1.00 93.88 92 SER A N 1
ATOM 685 C CA . SER A 1 92 ? 14.026 -6.928 0.224 1.00 93.88 92 SER A CA 1
ATOM 686 C C . SER A 1 92 ? 14.330 -5.504 -0.258 1.00 93.88 92 SER A C 1
ATOM 688 O O . SER A 1 92 ? 15.365 -4.938 0.082 1.00 93.88 92 SER A O 1
ATOM 690 N N . TRP A 1 93 ? 13.413 -4.905 -1.015 1.00 95.88 93 TRP A N 1
ATOM 691 C CA . TRP A 1 93 ? 13.545 -3.554 -1.554 1.00 95.88 93 TRP A CA 1
ATOM 692 C C . TRP A 1 93 ? 13.197 -2.486 -0.514 1.00 95.88 93 TRP A C 1
ATOM 694 O O . TRP A 1 93 ? 13.903 -1.484 -0.394 1.00 95.88 93 TRP A O 1
ATOM 704 N N . ILE A 1 94 ? 12.165 -2.742 0.298 1.00 89.81 94 ILE A N 1
ATOM 705 C CA . ILE A 1 94 ? 11.807 -1.901 1.450 1.00 89.81 94 ILE A CA 1
ATOM 706 C C . ILE A 1 94 ? 12.953 -1.872 2.466 1.00 89.81 94 ILE A C 1
ATOM 708 O O . ILE A 1 94 ? 13.385 -0.797 2.883 1.00 89.81 94 ILE A O 1
ATOM 712 N N . ASP A 1 95 ? 13.475 -3.042 2.838 1.00 89.69 95 ASP A N 1
ATOM 713 C CA . ASP A 1 95 ? 14.540 -3.172 3.836 1.00 89.69 95 ASP A CA 1
ATOM 714 C C . ASP A 1 95 ? 15.842 -2.505 3.354 1.00 89.69 95 ASP A C 1
ATOM 716 O O . ASP A 1 95 ? 16.559 -1.893 4.146 1.00 89.69 95 ASP A O 1
ATOM 720 N N . ALA A 1 96 ? 16.113 -2.546 2.044 1.00 90.44 96 ALA A N 1
ATOM 721 C CA . ALA A 1 96 ? 17.239 -1.850 1.425 1.00 90.44 96 ALA A CA 1
ATOM 722 C C . ALA A 1 96 ? 17.050 -0.325 1.306 1.00 90.44 96 ALA A C 1
ATOM 724 O O . ALA A 1 96 ? 18.010 0.368 0.969 1.00 90.44 96 ALA A O 1
ATOM 725 N N . LYS A 1 97 ? 15.842 0.202 1.568 1.00 90.06 97 LYS A N 1
ATOM 726 C CA . LYS A 1 97 ? 15.472 1.617 1.385 1.00 90.06 97 LYS A CA 1
ATOM 727 C C . LYS A 1 97 ? 15.917 2.168 0.031 1.00 90.06 97 LYS A C 1
ATOM 729 O O . LYS A 1 97 ? 16.586 3.201 -0.043 1.00 90.06 97 LYS A O 1
ATOM 734 N N . VAL A 1 98 ? 15.570 1.456 -1.038 1.00 94.56 98 VAL A N 1
ATOM 735 C CA . VAL A 1 98 ? 15.924 1.873 -2.397 1.00 94.56 98 VAL A CA 1
ATOM 736 C C . VAL A 1 98 ? 15.370 3.285 -2.659 1.00 94.56 98 VAL A C 1
ATOM 738 O O . VAL A 1 98 ? 14.180 3.513 -2.435 1.00 94.56 98 VAL A O 1
ATOM 741 N N . PRO A 1 99 ? 16.215 4.248 -3.074 1.00 94.81 99 PRO A N 1
ATOM 742 C CA . PRO A 1 99 ? 15.792 5.628 -3.266 1.00 94.81 99 PRO A CA 1
ATOM 743 C C . PRO A 1 99 ? 15.010 5.787 -4.567 1.00 94.81 99 PRO A C 1
ATOM 745 O O . PRO A 1 99 ? 15.466 5.319 -5.605 1.00 94.81 99 PRO A O 1
ATOM 748 N N . TYR A 1 100 ? 13.902 6.525 -4.524 1.00 96.31 100 TYR A N 1
ATOM 749 C CA . TYR A 1 100 ? 13.086 6.821 -5.698 1.00 96.31 100 TYR A CA 1
ATOM 750 C C . TYR A 1 100 ? 13.844 7.694 -6.696 1.00 96.31 100 TYR A C 1
ATOM 752 O O . TYR A 1 100 ? 14.243 8.825 -6.403 1.00 96.31 100 TYR A O 1
ATOM 760 N N . ASN A 1 101 ? 13.994 7.184 -7.912 1.00 96.44 101 ASN A N 1
ATOM 761 C CA . ASN A 1 101 ? 14.573 7.866 -9.052 1.00 96.44 101 ASN A CA 1
ATOM 762 C C . ASN A 1 101 ? 14.104 7.223 -10.372 1.00 96.44 101 ASN A C 1
ATOM 764 O O . ASN A 1 101 ? 14.631 6.207 -10.823 1.00 96.44 101 ASN A O 1
ATOM 768 N N . GLN A 1 102 ? 13.171 7.884 -11.064 1.00 93.31 102 GLN A N 1
ATOM 769 C CA . GLN A 1 102 ? 12.599 7.397 -12.330 1.00 93.31 102 GLN A CA 1
ATOM 770 C C . GLN A 1 102 ? 13.626 7.180 -13.460 1.00 93.31 102 GLN A C 1
ATOM 772 O O . GLN A 1 102 ? 13.306 6.482 -14.428 1.00 93.31 102 GLN A O 1
ATOM 777 N N . GLY A 1 103 ? 14.822 7.775 -13.361 1.00 95.06 103 GLY A N 1
ATOM 778 C CA . GLY A 1 103 ? 15.914 7.642 -14.329 1.00 95.06 103 GLY A CA 1
ATOM 779 C C . GLY A 1 103 ? 17.005 6.644 -13.930 1.00 95.06 103 GLY A C 1
ATOM 780 O O . GLY A 1 103 ? 17.946 6.455 -14.699 1.00 95.06 103 GLY A O 1
ATOM 781 N N . ALA A 1 104 ? 16.905 6.016 -12.758 1.00 97.50 104 ALA A N 1
ATOM 782 C CA . ALA A 1 104 ? 17.916 5.103 -12.244 1.00 97.50 104 ALA A CA 1
ATOM 783 C C . ALA A 1 104 ? 17.360 3.696 -11.993 1.00 97.50 104 ALA A C 1
ATOM 785 O O . ALA A 1 104 ? 16.154 3.439 -12.040 1.00 97.50 104 ALA A O 1
ATOM 786 N N . TYR A 1 105 ? 18.291 2.771 -11.773 1.00 98.06 105 TYR A N 1
ATOM 787 C CA . TYR A 1 105 ? 18.024 1.357 -11.575 1.00 98.06 105 TYR A CA 1
ATOM 788 C C . TYR A 1 105 ? 18.705 0.878 -10.300 1.00 98.06 105 TYR A C 1
ATOM 790 O O . TYR A 1 105 ? 19.797 1.330 -9.952 1.00 98.06 105 TYR A O 1
ATOM 798 N N . TYR A 1 106 ? 18.067 -0.074 -9.638 1.00 98.06 106 TYR A N 1
ATOM 799 C CA . TYR A 1 106 ? 18.603 -0.786 -8.495 1.00 98.06 106 TYR A CA 1
ATOM 800 C C . TYR A 1 106 ? 18.782 -2.259 -8.840 1.00 98.06 106 TYR A C 1
ATOM 802 O O . TYR A 1 106 ? 17.919 -2.858 -9.483 1.00 98.06 106 TYR A O 1
ATOM 810 N N . THR A 1 107 ? 19.899 -2.833 -8.397 1.00 98.00 107 THR A N 1
ATOM 811 C CA . THR A 1 107 ? 20.225 -4.247 -8.590 1.00 98.00 107 THR A CA 1
ATOM 812 C C . THR A 1 107 ? 20.299 -4.937 -7.238 1.00 98.00 107 THR A C 1
ATOM 814 O O . THR A 1 107 ? 21.055 -4.510 -6.366 1.00 98.00 107 THR A O 1
ATOM 817 N N . ASN A 1 108 ? 19.560 -6.033 -7.090 1.00 95.31 108 ASN A N 1
ATOM 818 C CA . ASN A 1 108 ? 19.665 -6.959 -5.965 1.00 95.31 108 ASN A CA 1
ATOM 819 C C . ASN A 1 108 ? 19.694 -8.411 -6.476 1.00 95.31 108 ASN A C 1
ATOM 821 O O . ASN A 1 108 ? 19.814 -8.664 -7.675 1.00 95.31 108 ASN A O 1
ATOM 825 N N . GLN A 1 109 ? 19.572 -9.384 -5.573 1.00 95.44 109 GLN A N 1
ATOM 826 C CA . GLN A 1 109 ? 19.571 -10.811 -5.909 1.00 95.44 109 GLN A CA 1
ATOM 827 C C . GLN A 1 109 ? 18.407 -11.262 -6.813 1.00 95.44 109 GLN A C 1
ATOM 829 O O . GLN A 1 109 ? 18.436 -12.382 -7.314 1.00 95.44 109 GLN A O 1
ATOM 834 N N . TYR A 1 110 ? 17.388 -10.421 -7.020 1.00 96.06 110 TYR A N 1
ATOM 835 C CA . TYR A 1 110 ? 16.212 -10.713 -7.846 1.00 96.06 110 TYR A CA 1
ATOM 836 C C . TYR A 1 110 ? 16.259 -10.046 -9.226 1.00 96.06 110 TYR A C 1
ATOM 838 O O . TYR A 1 110 ? 15.334 -10.226 -10.019 1.00 96.06 110 TYR A O 1
ATOM 846 N N . GLY A 1 111 ? 17.315 -9.281 -9.519 1.00 96.94 111 GLY A N 1
ATOM 847 C CA . GLY A 1 111 ? 17.535 -8.633 -10.809 1.00 96.94 111 GLY A CA 1
ATOM 848 C C . GLY A 1 111 ? 17.751 -7.126 -10.707 1.00 96.94 111 GLY A C 1
ATOM 849 O O . GLY A 1 111 ? 18.043 -6.586 -9.639 1.00 96.94 111 GLY A O 1
ATOM 850 N N . THR A 1 112 ? 17.612 -6.457 -11.850 1.00 98.19 112 THR A N 1
ATOM 851 C CA . THR A 1 112 ? 17.816 -5.014 -12.001 1.00 98.19 112 THR A CA 1
ATOM 852 C C . THR A 1 112 ? 16.515 -4.354 -12.436 1.00 98.19 112 THR A C 1
ATOM 854 O O . THR A 1 112 ? 15.987 -4.665 -13.504 1.00 98.19 112 THR A O 1
ATOM 857 N N . TYR A 1 113 ? 16.010 -3.422 -11.629 1.00 98.50 113 TYR A N 1
ATOM 858 C CA . TYR A 1 113 ? 14.722 -2.770 -11.868 1.00 98.50 113 TYR A CA 1
ATOM 859 C C . TYR A 1 113 ? 14.800 -1.261 -11.658 1.00 98.50 113 TYR A C 1
ATOM 861 O O . TYR A 1 113 ? 15.674 -0.769 -10.946 1.00 98.50 113 TYR A O 1
ATOM 869 N N . ARG A 1 114 ? 13.891 -0.522 -12.297 1.00 98.06 114 ARG A N 1
ATOM 870 C CA . ARG A 1 114 ? 13.770 0.931 -12.148 1.00 98.06 114 ARG A CA 1
ATOM 871 C C . ARG A 1 114 ? 13.450 1.291 -10.700 1.00 98.06 114 ARG A C 1
ATOM 873 O O . ARG A 1 114 ? 12.694 0.590 -10.037 1.00 98.06 114 ARG A O 1
ATOM 880 N N . GLN A 1 115 ? 14.022 2.389 -10.230 1.00 97.50 115 GLN A N 1
ATOM 881 C CA . GLN A 1 115 ? 13.781 2.920 -8.891 1.00 97.50 115 GLN A CA 1
ATOM 882 C C . GLN A 1 115 ? 12.516 3.785 -8.875 1.00 97.50 115 GLN A C 1
ATOM 884 O O . GLN A 1 115 ? 12.572 5.002 -8.724 1.00 97.50 115 GLN A O 1
ATOM 889 N N . ASP A 1 116 ? 11.371 3.182 -9.177 1.00 97.31 116 ASP A N 1
ATOM 890 C CA . ASP A 1 116 ? 10.084 3.867 -9.121 1.00 97.31 116 ASP A CA 1
ATOM 891 C C . ASP A 1 116 ? 8.938 2.914 -8.777 1.00 97.31 116 ASP A C 1
ATOM 893 O O . ASP A 1 116 ? 9.146 1.710 -8.635 1.00 97.31 116 ASP A O 1
ATOM 897 N N . CYS A 1 117 ? 7.711 3.439 -8.670 1.00 96.88 117 CYS A N 1
ATOM 898 C CA . CYS A 1 117 ? 6.530 2.658 -8.289 1.00 96.88 117 CYS A CA 1
ATOM 899 C C . CYS A 1 117 ? 6.370 1.375 -9.119 1.00 96.88 117 CYS A C 1
ATOM 901 O O . CYS A 1 117 ? 6.187 0.282 -8.582 1.00 96.88 117 CYS A O 1
ATOM 903 N N . SER A 1 118 ? 6.490 1.498 -10.441 1.00 97.50 118 SER A N 1
ATOM 904 C CA . SER A 1 118 ? 6.326 0.385 -11.372 1.00 97.50 118 SER A CA 1
ATOM 905 C C . SER A 1 118 ? 7.511 -0.580 -11.383 1.00 97.50 118 SER A C 1
ATOM 907 O O . SER A 1 118 ? 7.313 -1.787 -11.541 1.00 97.50 118 SER A O 1
ATOM 909 N N . GLY A 1 119 ? 8.732 -0.089 -11.168 1.00 98.00 119 GLY A N 1
ATOM 910 C CA . GLY A 1 119 ? 9.927 -0.912 -11.032 1.00 98.00 119 GLY A CA 1
ATOM 911 C C . GLY A 1 119 ? 9.935 -1.716 -9.733 1.00 98.00 119 GLY A C 1
ATOM 912 O O . GLY A 1 119 ? 10.214 -2.914 -9.779 1.00 98.00 119 GLY A O 1
ATOM 913 N N . PHE A 1 120 ? 9.502 -1.120 -8.619 1.00 98.12 120 PHE A N 1
ATOM 914 C CA . PHE A 1 120 ? 9.269 -1.818 -7.355 1.00 98.12 120 PHE A CA 1
ATOM 915 C C . PHE A 1 120 ? 8.261 -2.963 -7.516 1.00 98.12 120 PHE A C 1
ATOM 917 O O . PHE A 1 120 ? 8.556 -4.103 -7.153 1.00 98.12 120 PHE A O 1
ATOM 924 N N . VAL A 1 121 ? 7.100 -2.699 -8.127 1.00 97.75 121 VAL A N 1
ATOM 925 C CA . VAL A 1 121 ? 6.086 -3.738 -8.381 1.00 97.75 121 VAL A CA 1
ATOM 926 C C . VAL A 1 121 ? 6.598 -4.807 -9.348 1.00 97.75 121 VAL A C 1
ATOM 928 O O . VAL A 1 121 ? 6.366 -5.993 -9.126 1.00 97.75 121 VAL A O 1
ATOM 931 N N . SER A 1 122 ? 7.357 -4.426 -10.379 1.00 98.06 122 SER A N 1
ATOM 932 C CA . SER A 1 122 ? 7.979 -5.386 -11.302 1.00 98.06 122 SER A CA 1
ATOM 933 C C . SER A 1 122 ? 8.965 -6.313 -10.591 1.00 98.06 122 SER A C 1
ATOM 935 O O . SER A 1 122 ? 8.992 -7.512 -10.870 1.00 98.06 122 SER A O 1
ATOM 937 N N . MET A 1 123 ? 9.743 -5.772 -9.650 1.00 97.69 123 MET A N 1
ATOM 938 C CA . MET A 1 123 ? 10.674 -6.534 -8.823 1.00 97.69 123 MET A CA 1
ATOM 939 C C . MET A 1 123 ? 9.943 -7.455 -7.848 1.00 97.69 123 MET A C 1
ATOM 941 O O . MET A 1 123 ? 10.298 -8.628 -7.741 1.00 97.69 123 MET A O 1
ATOM 945 N N . ALA A 1 124 ? 8.882 -6.968 -7.199 1.00 96.25 124 ALA A N 1
ATOM 946 C CA . ALA A 1 124 ? 8.040 -7.779 -6.324 1.00 96.25 124 ALA A CA 1
ATOM 947 C C . ALA A 1 124 ? 7.461 -8.978 -7.093 1.00 96.25 124 ALA A C 1
ATOM 949 O O . ALA A 1 124 ? 7.626 -10.128 -6.689 1.00 96.25 124 ALA A O 1
ATOM 950 N N . LEU A 1 125 ? 6.910 -8.728 -8.282 1.00 95.19 125 LEU A N 1
ATOM 951 C CA . LEU A 1 125 ? 6.412 -9.748 -9.205 1.00 95.19 125 LEU A CA 1
ATOM 952 C C . LEU A 1 125 ? 7.520 -10.657 -9.784 1.00 95.19 125 LEU A C 1
ATOM 954 O O . LEU A 1 125 ? 7.211 -11.684 -10.390 1.00 95.19 125 LEU A O 1
ATOM 958 N N . GLY A 1 126 ? 8.805 -10.334 -9.616 1.00 95.69 126 GLY A N 1
ATOM 959 C CA . GLY A 1 126 ? 9.907 -11.100 -10.210 1.00 95.69 126 GLY A CA 1
ATOM 960 C C . GLY A 1 126 ? 9.825 -11.153 -11.739 1.00 95.69 126 GLY A C 1
ATOM 961 O O . GLY A 1 126 ? 10.054 -12.204 -12.338 1.00 95.69 126 GLY A O 1
ATOM 962 N N . LEU A 1 127 ? 9.404 -10.051 -12.366 1.00 96.38 127 LEU A N 1
ATOM 963 C CA . LEU A 1 127 ? 9.306 -9.944 -13.820 1.00 96.38 127 LEU A CA 1
ATOM 964 C C . LEU A 1 127 ? 10.706 -9.904 -14.453 1.00 96.38 127 LEU A C 1
ATOM 966 O O . LEU A 1 127 ? 11.646 -9.420 -13.835 1.00 96.38 127 LEU A O 1
ATOM 970 N N . PRO A 1 128 ? 10.873 -10.341 -15.712 1.00 95.06 128 PRO A N 1
ATOM 971 C CA . PRO A 1 128 ? 12.188 -10.341 -16.363 1.00 95.06 128 PRO A CA 1
ATOM 972 C C . PRO A 1 128 ? 12.777 -8.935 -16.582 1.00 95.06 128 PRO A C 1
ATOM 974 O O . PRO A 1 128 ? 13.967 -8.802 -16.859 1.00 95.06 128 PRO A O 1
ATOM 977 N N . SER A 1 129 ? 11.957 -7.885 -16.497 1.00 93.75 1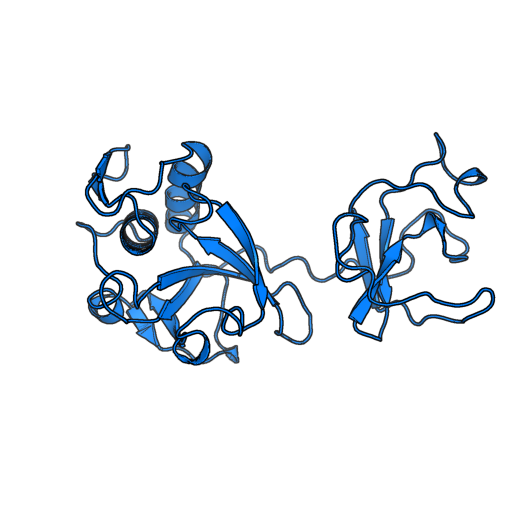29 SER A N 1
ATOM 978 C CA . SER A 1 129 ? 12.359 -6.489 -16.665 1.00 93.75 129 SER A CA 1
ATOM 979 C C . SER A 1 129 ? 11.391 -5.552 -15.942 1.00 93.75 129 SER A C 1
ATOM 981 O O . SER A 1 129 ? 10.334 -5.971 -15.472 1.00 93.75 129 SER A O 1
ATOM 983 N N . SER A 1 130 ? 11.715 -4.258 -15.894 1.00 97.12 130 SER A N 1
ATOM 984 C CA . SER A 1 130 ? 10.784 -3.242 -15.389 1.00 97.12 130 SER A CA 1
ATOM 985 C C . SER A 1 130 ? 9.649 -2.989 -16.374 1.00 97.12 130 SER A C 1
ATOM 987 O O . SER A 1 130 ? 9.881 -2.558 -17.503 1.00 97.12 130 SER A O 1
ATOM 989 N N . PHE A 1 131 ? 8.425 -3.223 -15.922 1.00 97.75 131 PHE A N 1
ATOM 990 C CA . PHE A 1 131 ? 7.212 -2.748 -16.565 1.00 97.75 131 PHE A CA 1
ATOM 991 C C . PHE A 1 131 ? 6.906 -1.333 -16.066 1.00 97.75 131 PHE A C 1
ATOM 993 O O . PHE A 1 131 ? 7.418 -0.892 -15.040 1.00 97.75 131 PHE A O 1
ATOM 1000 N N . THR A 1 132 ? 6.081 -0.611 -16.817 1.00 97.69 132 THR A N 1
ATOM 1001 C CA . THR A 1 132 ? 5.554 0.705 -16.443 1.00 97.69 132 THR A CA 1
ATOM 1002 C C . THR A 1 132 ? 4.089 0.567 -16.061 1.00 97.69 132 THR A C 1
ATOM 1004 O O . THR A 1 132 ? 3.443 -0.408 -16.432 1.00 97.69 132 THR A O 1
ATOM 1007 N N . THR A 1 133 ? 3.513 1.567 -15.409 1.00 96.75 133 THR A N 1
ATOM 1008 C CA . THR A 1 133 ? 2.062 1.648 -15.154 1.00 96.75 133 THR A CA 1
ATOM 1009 C C . THR A 1 133 ? 1.199 1.443 -16.408 1.00 96.75 133 THR A C 1
ATOM 1011 O O . THR A 1 133 ? 0.105 0.895 -16.309 1.00 96.75 133 THR A O 1
ATOM 1014 N N . VAL A 1 134 ? 1.701 1.805 -17.595 1.00 97.38 134 VAL A N 1
ATOM 1015 C CA . VAL A 1 134 ? 1.017 1.603 -18.885 1.00 97.38 134 VAL A CA 1
ATOM 1016 C C . VAL A 1 134 ? 1.118 0.155 -19.378 1.00 97.38 134 VAL A C 1
ATOM 1018 O O . VAL A 1 134 ? 0.203 -0.339 -20.030 1.00 97.38 134 VAL A O 1
ATOM 1021 N N . THR A 1 135 ? 2.225 -0.538 -19.094 1.00 97.88 135 THR A N 1
ATOM 1022 C CA . THR A 1 135 ? 2.478 -1.900 -19.597 1.00 97.88 135 THR A CA 1
ATOM 1023 C C . THR A 1 135 ? 2.173 -2.992 -18.581 1.00 97.88 135 THR A C 1
ATOM 1025 O O . THR A 1 135 ? 2.008 -4.141 -18.978 1.00 97.88 135 THR A O 1
ATOM 1028 N N . LEU A 1 136 ? 2.057 -2.665 -17.291 1.00 97.62 136 LEU A N 1
ATOM 1029 C CA . LEU A 1 136 ? 1.677 -3.607 -16.238 1.00 97.62 136 LEU A CA 1
ATOM 1030 C C . LEU A 1 136 ? 0.402 -4.399 -16.582 1.00 97.62 136 LEU A C 1
ATOM 1032 O O . LEU A 1 136 ? 0.462 -5.615 -16.429 1.00 97.62 136 LEU A O 1
ATOM 1036 N N . PRO A 1 137 ? -0.671 -3.817 -17.167 1.00 97.38 137 PRO A N 1
ATOM 1037 C CA . PRO A 1 137 ? -1.859 -4.570 -17.597 1.00 97.38 137 PRO A CA 1
ATOM 1038 C C . PRO A 1 137 ? -1.615 -5.724 -18.592 1.00 97.38 137 PRO A C 1
ATOM 1040 O O . PRO A 1 137 ? -2.540 -6.462 -18.908 1.00 97.38 137 PRO A O 1
ATOM 1043 N N . GLN A 1 138 ? -0.397 -5.906 -19.111 1.00 97.38 138 GLN A N 1
ATOM 1044 C CA . GLN A 1 138 ? -0.024 -7.072 -19.924 1.00 97.38 138 GLN A CA 1
ATOM 1045 C C . GLN A 1 138 ? 0.227 -8.339 -19.084 1.00 97.38 138 GLN A C 1
ATOM 1047 O O . GLN A 1 138 ? 0.161 -9.445 -19.616 1.00 97.38 138 GLN A O 1
ATOM 1052 N N . VAL A 1 139 ? 0.531 -8.194 -17.789 1.00 96.25 139 VAL A N 1
ATOM 1053 C CA . VAL A 1 139 ? 0.888 -9.297 -16.868 1.00 96.25 139 VAL A CA 1
ATOM 1054 C C . VAL A 1 139 ? -0.051 -9.412 -15.660 1.00 96.25 139 VAL A C 1
ATOM 1056 O O . VAL A 1 139 ? 0.159 -10.241 -14.775 1.00 96.25 139 VAL A O 1
ATOM 1059 N N . MET A 1 140 ? -1.093 -8.586 -15.622 1.00 95.88 140 MET A N 1
ATOM 1060 C CA . MET A 1 140 ? -2.147 -8.587 -14.609 1.00 95.88 140 MET A CA 1
ATOM 1061 C C . MET A 1 140 ? -3.495 -8.298 -15.265 1.00 95.88 140 MET A C 1
ATOM 1063 O O . MET A 1 140 ? -3.553 -7.664 -16.318 1.00 95.88 140 MET A O 1
ATOM 1067 N N . HIS A 1 141 ? -4.578 -8.707 -14.618 1.00 96.56 141 HIS A N 1
ATOM 1068 C CA . HIS A 1 141 ? -5.948 -8.450 -15.047 1.00 96.56 141 HIS A CA 1
ATOM 1069 C C . HIS A 1 141 ? -6.714 -7.680 -13.965 1.00 96.56 141 HIS A C 1
ATOM 1071 O O . HIS A 1 141 ? -6.409 -7.827 -12.777 1.00 96.56 141 HIS A O 1
ATOM 1077 N N . PRO A 1 142 ? -7.690 -6.839 -14.348 1.00 97.44 142 PRO A N 1
ATOM 1078 C CA . PRO A 1 142 ? -8.490 -6.107 -13.380 1.00 97.44 142 PRO A CA 1
ATOM 1079 C C . PRO A 1 142 ? -9.370 -7.066 -12.574 1.00 97.44 142 PRO A C 1
ATOM 1081 O O . PRO A 1 142 ? -9.901 -8.042 -13.107 1.00 97.44 142 PRO A O 1
ATOM 1084 N N . ILE A 1 143 ? -9.559 -6.747 -11.299 1.00 97.69 143 ILE A N 1
ATOM 1085 C CA . ILE A 1 143 ? -10.464 -7.446 -10.382 1.00 97.69 143 ILE A CA 1
ATOM 1086 C C . ILE A 1 143 ? -11.425 -6.439 -9.740 1.00 97.69 143 ILE A C 1
ATOM 1088 O O . ILE A 1 143 ? -11.214 -5.225 -9.794 1.00 97.69 143 ILE A O 1
ATOM 1092 N N . SER A 1 144 ? -12.513 -6.917 -9.143 1.00 95.44 144 SER A N 1
ATOM 1093 C CA . SER A 1 144 ? -13.413 -6.048 -8.384 1.00 95.44 144 SER A CA 1
ATOM 1094 C C . SER A 1 144 ? -12.831 -5.698 -7.008 1.00 95.44 144 SER A C 1
ATOM 1096 O O . SER A 1 144 ? -11.962 -6.393 -6.481 1.00 95.44 144 SER A O 1
ATOM 1098 N N . LYS A 1 145 ? -13.357 -4.637 -6.381 1.00 94.06 145 LYS A N 1
ATOM 1099 C CA . LYS A 1 145 ? -13.017 -4.262 -4.997 1.00 94.06 145 LYS A CA 1
ATOM 1100 C C . LYS A 1 145 ? -13.195 -5.431 -4.023 1.00 94.06 145 LYS A C 1
ATOM 1102 O O . LYS A 1 145 ? -12.350 -5.648 -3.164 1.00 94.06 145 LYS A O 1
ATOM 1107 N N . ASP A 1 146 ? -14.285 -6.179 -4.169 1.00 90.00 146 ASP A N 1
ATOM 1108 C CA . ASP A 1 146 ? -14.633 -7.281 -3.266 1.00 90.00 146 ASP A CA 1
ATOM 1109 C C . ASP A 1 146 ? -13.734 -8.508 -3.463 1.00 90.00 146 ASP A C 1
ATOM 1111 O O . ASP A 1 146 ? -13.684 -9.386 -2.606 1.00 90.00 146 ASP A O 1
ATOM 1115 N N . GLN A 1 147 ? -13.013 -8.568 -4.585 1.00 92.56 147 GLN A N 1
ATOM 1116 C CA . GLN A 1 147 ? -12.042 -9.617 -4.865 1.00 92.56 147 GLN A CA 1
ATOM 1117 C C . GLN A 1 147 ? -10.654 -9.312 -4.304 1.00 92.56 147 GLN A C 1
ATOM 1119 O O . GLN A 1 147 ? -9.835 -10.227 -4.317 1.00 92.56 147 GLN A O 1
ATOM 1124 N N . LEU A 1 148 ? -10.381 -8.086 -3.835 1.00 93.25 148 LEU A N 1
ATOM 1125 C CA . LEU A 1 148 ? -9.064 -7.690 -3.334 1.00 93.25 148 LEU A CA 1
ATOM 1126 C C . LEU A 1 148 ? -8.576 -8.609 -2.211 1.00 93.25 148 LEU A C 1
ATOM 1128 O O . LEU A 1 148 ? -9.255 -8.833 -1.207 1.00 93.25 148 LEU A O 1
ATOM 1132 N N . GLN A 1 149 ? -7.353 -9.088 -2.378 1.00 88.31 149 GLN A N 1
ATOM 1133 C CA . GLN A 1 149 ? -6.601 -9.910 -1.449 1.00 88.31 149 GLN A CA 1
ATOM 1134 C C . GLN A 1 149 ? -5.195 -9.323 -1.287 1.00 88.31 149 GLN A C 1
ATOM 1136 O O . GLN A 1 149 ? -4.668 -8.713 -2.220 1.00 88.31 149 GLN A O 1
ATOM 1141 N N . PRO A 1 150 ? -4.557 -9.487 -0.115 1.00 87.38 150 PRO A N 1
ATOM 1142 C CA . PRO A 1 150 ? -3.180 -9.052 0.067 1.00 87.38 150 PRO A CA 1
ATOM 1143 C C . PRO A 1 150 ? -2.246 -9.640 -1.003 1.00 87.38 150 PRO A C 1
ATOM 1145 O O . PRO A 1 150 ? -2.215 -10.857 -1.205 1.00 87.38 150 PRO A O 1
ATOM 1148 N N . GLY A 1 151 ? -1.477 -8.775 -1.660 1.00 90.00 151 GLY A N 1
ATOM 1149 C CA . GLY A 1 151 ? -0.657 -9.108 -2.825 1.00 90.00 151 GLY A CA 1
ATOM 1150 C C . GLY A 1 151 ? -1.202 -8.585 -4.154 1.00 90.00 151 GLY A C 1
ATOM 1151 O O . GLY A 1 151 ? -0.443 -8.507 -5.116 1.00 90.00 151 GLY A O 1
ATOM 1152 N N . ASP A 1 152 ? -2.476 -8.194 -4.208 1.00 95.12 152 ASP A N 1
ATOM 1153 C CA . ASP A 1 152 ? -3.046 -7.511 -5.369 1.00 95.12 152 ASP A CA 1
ATOM 1154 C C . ASP A 1 152 ? -2.514 -6.079 -5.505 1.00 95.12 152 ASP A C 1
ATOM 1156 O O . ASP A 1 152 ? -1.801 -5.558 -4.646 1.00 95.12 152 ASP A O 1
ATOM 1160 N N . PHE A 1 153 ? -2.881 -5.413 -6.594 1.00 96.44 153 PHE A N 1
ATOM 1161 C CA . PHE A 1 153 ? -2.332 -4.118 -6.968 1.00 96.44 153 PHE A CA 1
ATOM 1162 C C . PHE A 1 153 ? -3.432 -3.078 -7.117 1.00 96.44 153 PHE A C 1
ATOM 1164 O O . PHE A 1 153 ? -4.465 -3.325 -7.734 1.00 96.44 153 PHE A O 1
ATOM 1171 N N . MET A 1 154 ? -3.183 -1.879 -6.605 1.00 97.44 154 MET A N 1
ATOM 1172 C CA . MET A 1 154 ? -3.978 -0.695 -6.910 1.00 97.44 154 MET A CA 1
ATOM 1173 C C . MET A 1 154 ? -3.247 0.070 -8.009 1.00 97.44 154 MET A C 1
ATOM 1175 O O . MET A 1 154 ? -2.195 0.657 -7.753 1.00 97.44 154 MET A O 1
ATOM 1179 N N . LEU A 1 155 ? -3.773 0.037 -9.236 1.00 97.75 155 LEU A N 1
ATOM 1180 C CA . LEU A 1 155 ? -3.110 0.590 -10.418 1.00 97.75 155 LEU A CA 1
ATOM 1181 C C . LEU A 1 155 ? -3.899 1.761 -11.006 1.00 97.75 155 LEU A C 1
ATOM 1183 O O . LEU A 1 155 ? -5.038 1.596 -11.441 1.00 97.75 155 LEU A O 1
ATOM 1187 N N . ASN A 1 156 ? -3.243 2.914 -11.111 1.00 96.81 156 ASN A N 1
ATOM 1188 C CA . ASN A 1 156 ? -3.585 3.958 -12.069 1.00 96.81 156 ASN A CA 1
ATOM 1189 C C . ASN A 1 156 ? -2.627 3.834 -13.266 1.00 96.81 156 ASN A C 1
ATOM 1191 O O . ASN A 1 156 ? -1.438 4.151 -13.1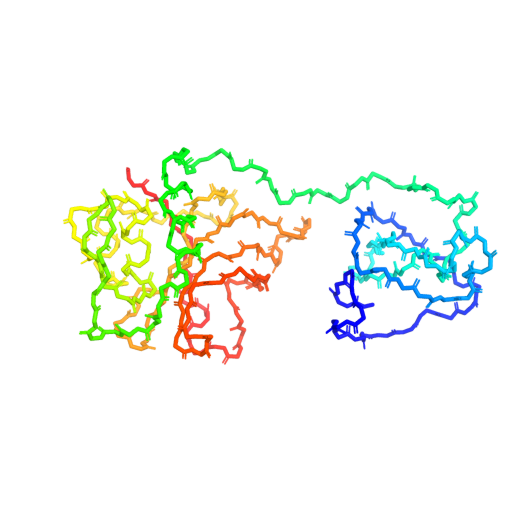66 1.00 96.81 156 ASN A O 1
ATOM 1195 N N . SER A 1 157 ? -3.150 3.387 -14.409 1.00 95.62 157 SER A N 1
ATOM 1196 C CA . SER A 1 157 ? -2.366 3.044 -15.603 1.00 95.62 157 SER A CA 1
ATOM 1197 C C . SER A 1 157 ? -1.904 4.247 -16.442 1.00 95.62 157 SER A C 1
ATOM 1199 O O . SER A 1 157 ? -1.531 4.080 -17.603 1.00 95.62 157 SER A O 1
ATOM 1201 N N . GLY A 1 158 ? -1.944 5.469 -15.898 1.00 93.38 158 GLY A N 1
ATOM 1202 C CA . GLY A 1 158 ? -1.396 6.662 -16.549 1.00 93.38 158 GLY A CA 1
ATOM 1203 C C . GLY A 1 158 ? 0.112 6.556 -16.817 1.00 93.38 158 GLY A C 1
ATOM 1204 O O . GLY A 1 158 ? 0.822 5.807 -16.156 1.00 93.38 158 GLY A O 1
ATOM 1205 N N . GLY A 1 159 ? 0.631 7.295 -17.799 1.00 89.62 159 GLY A N 1
ATOM 1206 C CA . GLY A 1 159 ? 2.064 7.302 -18.123 1.00 89.62 159 GLY A CA 1
ATOM 1207 C C . GLY A 1 159 ? 2.869 8.327 -17.316 1.00 89.62 159 GLY A C 1
ATOM 1208 O O . GLY A 1 159 ? 2.387 9.432 -17.054 1.00 89.62 159 GLY A O 1
ATOM 1209 N N . GLY A 1 160 ? 4.116 7.985 -16.974 1.00 87.19 160 GLY A N 1
ATOM 1210 C CA . GLY A 1 160 ? 5.030 8.864 -16.234 1.00 87.19 160 GLY A CA 1
ATOM 1211 C C . GLY A 1 160 ? 4.416 9.344 -14.917 1.00 87.19 160 GLY A C 1
ATOM 1212 O O . GLY A 1 160 ? 3.820 8.561 -14.187 1.00 87.19 160 GLY A O 1
ATOM 1213 N N . ASN A 1 161 ? 4.473 10.653 -14.662 1.00 88.75 161 ASN A N 1
ATOM 1214 C CA . ASN A 1 161 ? 3.929 11.262 -13.440 1.00 88.75 161 ASN A CA 1
ATOM 1215 C C . ASN A 1 161 ? 2.388 11.214 -13.325 1.00 88.75 161 ASN A C 1
ATOM 1217 O O . ASN A 1 161 ? 1.850 11.652 -12.312 1.00 88.75 161 ASN A O 1
ATOM 1221 N N . ASN A 1 162 ? 1.669 10.734 -14.348 1.00 91.06 162 ASN A N 1
ATOM 1222 C CA . ASN A 1 162 ? 0.205 10.618 -14.320 1.00 91.06 162 ASN A CA 1
ATOM 1223 C C . ASN A 1 162 ? -0.286 9.236 -13.862 1.00 91.06 162 ASN A C 1
ATOM 1225 O O . ASN A 1 162 ? -1.492 9.052 -13.682 1.00 91.06 162 ASN A O 1
ATOM 1229 N N . GLY A 1 163 ? 0.617 8.263 -13.731 1.00 94.06 163 GLY A N 1
ATOM 1230 C CA . GLY A 1 163 ? 0.311 6.928 -13.230 1.00 94.06 163 GLY A CA 1
ATOM 1231 C C . GLY A 1 163 ? 0.924 6.671 -11.870 1.00 94.06 163 GLY A C 1
ATOM 1232 O O . GLY A 1 163 ? 1.800 7.400 -11.411 1.00 94.06 163 GLY A O 1
ATOM 1233 N N . HIS A 1 164 ? 0.458 5.600 -11.242 1.00 96.56 164 HIS A N 1
ATOM 1234 C CA . HIS A 1 164 ? 1.055 5.065 -10.028 1.00 96.56 164 HIS A CA 1
ATOM 1235 C C . HIS A 1 164 ? 0.574 3.638 -9.801 1.00 96.56 164 HIS A C 1
ATOM 1237 O O . HIS A 1 164 ? -0.491 3.247 -10.283 1.00 96.56 164 HIS A O 1
ATOM 1243 N N . VAL A 1 165 ? 1.349 2.868 -9.049 1.00 97.50 165 VAL A N 1
ATOM 1244 C CA . VAL A 1 165 ? 0.959 1.526 -8.636 1.00 97.50 165 VAL A CA 1
ATOM 1245 C C . VAL A 1 165 ? 1.425 1.264 -7.213 1.00 97.50 165 VAL A C 1
ATOM 1247 O O . VAL A 1 165 ? 2.523 1.660 -6.820 1.00 97.50 165 VAL A O 1
ATOM 1250 N N . ALA A 1 166 ? 0.574 0.585 -6.458 1.00 96.19 166 ALA A N 1
ATOM 1251 C CA . ALA A 1 166 ? 0.825 0.180 -5.088 1.00 96.19 166 ALA A CA 1
ATOM 1252 C C . ALA A 1 166 ? 0.409 -1.278 -4.877 1.00 96.19 166 ALA A C 1
ATOM 1254 O O . ALA A 1 166 ? -0.514 -1.757 -5.539 1.00 96.19 166 ALA A O 1
ATOM 1255 N N . ILE A 1 167 ? 1.062 -1.970 -3.943 1.00 96.06 167 ILE A N 1
ATOM 1256 C CA . ILE A 1 167 ? 0.673 -3.318 -3.516 1.00 96.06 167 ILE A CA 1
ATOM 1257 C C . ILE A 1 167 ? -0.344 -3.182 -2.381 1.00 96.06 167 ILE A C 1
ATOM 1259 O O . ILE A 1 167 ? -0.056 -2.575 -1.348 1.00 96.06 167 ILE A O 1
ATOM 1263 N N . PHE A 1 168 ? -1.531 -3.749 -2.568 1.00 94.88 168 PHE A N 1
ATOM 1264 C CA . PHE A 1 168 ? -2.560 -3.871 -1.546 1.00 94.88 168 PHE A CA 1
ATOM 1265 C C . PHE A 1 168 ? -2.159 -4.966 -0.553 1.00 94.88 168 PHE A C 1
ATOM 1267 O O . PHE A 1 168 ? -1.990 -6.121 -0.926 1.00 94.88 168 PHE A O 1
ATOM 1274 N N . MET A 1 169 ? -2.034 -4.622 0.726 1.00 90.69 169 MET A N 1
ATOM 1275 C CA . MET A 1 169 ? -1.604 -5.534 1.795 1.00 90.69 169 MET A CA 1
ATOM 1276 C C . MET A 1 169 ? -2.738 -5.927 2.747 1.00 90.69 169 MET A C 1
ATOM 1278 O O . MET A 1 169 ? -2.489 -6.564 3.767 1.00 90.69 169 MET A O 1
ATOM 1282 N N . GLY A 1 170 ? -3.982 -5.576 2.415 1.00 86.50 170 GLY A N 1
ATOM 1283 C CA . GLY A 1 170 ? -5.166 -5.907 3.204 1.00 86.50 170 GLY A CA 1
ATOM 1284 C C . GLY A 1 170 ? -5.944 -4.681 3.669 1.00 86.50 170 GLY A C 1
ATOM 1285 O O . GLY A 1 170 ? -5.393 -3.594 3.843 1.00 86.50 170 GLY A O 1
ATOM 1286 N N . TRP A 1 171 ? -7.244 -4.872 3.890 1.00 82.94 171 TRP A N 1
ATOM 1287 C CA . TRP A 1 171 ? -8.116 -3.858 4.478 1.00 82.94 171 TRP A CA 1
ATOM 1288 C C . TRP A 1 171 ? -7.723 -3.586 5.932 1.00 82.94 171 TRP A C 1
ATOM 1290 O O . TRP A 1 171 ? -7.467 -4.513 6.694 1.00 82.94 171 TRP A O 1
ATOM 1300 N N . THR A 1 172 ? -7.708 -2.314 6.315 1.00 77.69 172 THR A N 1
ATOM 1301 C CA . THR A 1 172 ? -7.459 -1.852 7.692 1.00 77.69 172 THR A CA 1
ATOM 1302 C C . THR A 1 172 ? -8.732 -1.332 8.358 1.00 77.69 172 THR A C 1
ATOM 1304 O O . THR A 1 172 ? -8.732 -1.040 9.551 1.00 77.69 172 THR A O 1
ATOM 1307 N N . SER A 1 173 ? -9.833 -1.227 7.606 1.00 65.62 173 SER A N 1
ATOM 1308 C CA . SER A 1 173 ? -11.165 -0.929 8.129 1.00 65.62 173 SER A CA 1
ATOM 1309 C C . SER A 1 173 ? -12.170 -2.006 7.724 1.00 65.62 173 SER A C 1
ATOM 1311 O O . SER A 1 173 ? -12.183 -2.466 6.581 1.00 65.62 173 SER A O 1
ATOM 1313 N N . ALA A 1 174 ? -13.061 -2.378 8.649 1.00 66.12 174 ALA A N 1
ATOM 1314 C CA . ALA A 1 174 ? -14.116 -3.367 8.400 1.00 66.12 174 ALA A CA 1
ATOM 1315 C C . ALA A 1 174 ? -15.096 -2.939 7.288 1.00 66.12 174 ALA A C 1
ATOM 1317 O O . ALA A 1 174 ? -15.710 -3.774 6.636 1.00 66.12 174 ALA A O 1
ATOM 1318 N N . SER A 1 175 ? -15.222 -1.632 7.047 1.00 75.44 175 SER A N 1
ATOM 1319 C CA . SER A 1 175 ? -16.024 -1.039 5.972 1.00 75.44 175 SER A CA 1
ATOM 1320 C C . SER A 1 175 ? -15.309 -0.997 4.612 1.00 75.44 175 SER A C 1
ATOM 1322 O O . SER A 1 175 ? -15.851 -0.441 3.654 1.00 75.44 175 SER A O 1
ATOM 1324 N N . HIS A 1 176 ? -14.095 -1.551 4.507 1.00 80.81 176 HIS A N 1
ATOM 1325 C CA . HIS A 1 176 ? -13.267 -1.540 3.295 1.00 80.81 176 HIS A CA 1
ATOM 1326 C C . HIS A 1 176 ? -13.089 -0.124 2.715 1.00 80.81 176 HIS A C 1
ATOM 1328 O O . HIS A 1 176 ? -13.195 0.109 1.506 1.00 80.81 176 HIS A O 1
ATOM 1334 N N . THR A 1 177 ? -12.881 0.858 3.588 1.00 83.50 177 THR A N 1
ATOM 1335 C CA . THR A 1 177 ? -12.610 2.255 3.212 1.00 83.50 177 THR A CA 1
ATOM 1336 C C . THR A 1 177 ? -11.134 2.604 3.272 1.00 83.50 177 THR A C 1
ATOM 1338 O O . THR A 1 177 ? -10.738 3.605 2.682 1.00 83.50 177 THR A O 1
ATOM 1341 N N . ASN A 1 178 ? -10.323 1.793 3.953 1.00 85.00 178 ASN A N 1
ATOM 1342 C CA . ASN A 1 178 ? -8.891 1.997 4.107 1.00 85.00 178 ASN A CA 1
ATOM 1343 C C . ASN A 1 178 ? -8.141 0.670 3.998 1.00 85.00 178 ASN A C 1
ATOM 1345 O O . ASN A 1 178 ? -8.663 -0.374 4.397 1.00 85.00 178 ASN A O 1
ATOM 1349 N N . TYR A 1 179 ? -6.925 0.713 3.467 1.00 85.44 179 TYR A N 1
ATOM 1350 C CA . TYR A 1 179 ? -6.083 -0.461 3.285 1.00 85.44 179 TYR A CA 1
ATOM 1351 C C . TYR A 1 179 ? -4.609 -0.155 3.548 1.00 85.44 179 TYR A C 1
ATOM 1353 O O . TYR A 1 179 ? -4.149 0.972 3.371 1.00 85.44 179 TYR A O 1
ATOM 1361 N N . ALA A 1 180 ? -3.858 -1.174 3.957 1.00 86.50 180 ALA A N 1
ATOM 1362 C CA . ALA A 1 180 ? -2.411 -1.097 4.059 1.00 86.50 180 ALA A CA 1
ATOM 1363 C C . ALA A 1 180 ? -1.802 -1.202 2.657 1.00 86.50 180 ALA A C 1
ATOM 1365 O O . ALA A 1 180 ? -2.145 -2.102 1.893 1.00 86.50 180 ALA A O 1
ATOM 1366 N N . SER A 1 181 ? -0.895 -0.292 2.326 1.00 91.12 181 SER A N 1
ATOM 1367 C CA . SER A 1 181 ? -0.253 -0.182 1.018 1.00 91.12 181 SER A CA 1
ATOM 1368 C C . SER A 1 181 ? 1.255 -0.240 1.158 1.00 91.12 181 SER A C 1
ATOM 1370 O O . SER A 1 181 ? 1.807 0.397 2.059 1.00 91.12 181 SER A O 1
ATOM 1372 N N . TRP A 1 182 ? 1.912 -0.985 0.270 1.00 94.38 182 TRP A N 1
ATOM 1373 C CA . TRP A 1 182 ? 3.353 -0.888 0.045 1.00 94.38 182 TRP A CA 1
ATOM 1374 C C . TRP A 1 182 ? 3.596 -0.237 -1.306 1.00 94.38 182 TRP A C 1
ATOM 1376 O O . TRP A 1 182 ? 3.164 -0.747 -2.343 1.00 94.38 182 TRP A O 1
ATOM 1386 N N . GLU A 1 183 ? 4.296 0.889 -1.302 1.00 93.75 183 GLU A N 1
ATOM 1387 C CA . GLU A 1 183 ? 4.476 1.689 -2.506 1.00 93.75 183 GLU A CA 1
ATOM 1388 C C . GLU A 1 183 ? 5.726 2.556 -2.445 1.00 93.75 183 GLU A C 1
ATOM 1390 O O . GLU A 1 183 ? 6.275 2.831 -1.380 1.00 93.75 183 GLU A O 1
ATOM 1395 N N . GLU A 1 184 ? 6.173 2.993 -3.616 1.00 93.81 184 GLU A N 1
ATOM 1396 C CA . GLU A 1 184 ? 7.337 3.851 -3.780 1.00 93.81 184 GLU A CA 1
ATOM 1397 C C . GLU A 1 184 ? 6.931 5.093 -4.565 1.00 93.81 184 GLU A C 1
ATOM 1399 O O . GLU A 1 184 ? 6.368 4.980 -5.650 1.00 93.81 184 GLU A O 1
ATOM 1404 N N . ASN A 1 185 ? 7.202 6.286 -4.041 1.00 90.75 185 ASN A N 1
ATOM 1405 C CA . ASN A 1 185 ? 6.905 7.522 -4.755 1.00 90.75 185 ASN A CA 1
ATOM 1406 C C . ASN A 1 185 ? 7.960 8.601 -4.488 1.00 90.75 185 ASN A C 1
ATOM 1408 O O . ASN A 1 185 ? 8.727 8.535 -3.526 1.00 90.75 185 ASN A O 1
ATOM 1412 N N . GLY A 1 186 ? 7.966 9.626 -5.340 1.00 86.69 186 GLY A N 1
ATOM 1413 C CA . GLY A 1 186 ? 8.931 10.721 -5.248 1.00 86.69 186 GLY A CA 1
ATOM 1414 C C . GLY A 1 186 ? 8.718 11.685 -4.081 1.00 86.69 186 GLY A C 1
ATOM 1415 O O . GLY A 1 186 ? 9.620 12.461 -3.794 1.00 86.69 186 GLY A O 1
ATOM 1416 N N . VAL A 1 187 ? 7.561 11.650 -3.408 1.00 86.00 187 VAL A N 1
ATOM 1417 C CA . VAL A 1 187 ? 7.294 12.498 -2.233 1.00 86.00 187 VAL A CA 1
ATOM 1418 C C . VAL A 1 187 ? 8.011 11.938 -1.008 1.00 86.00 187 VAL A C 1
ATOM 1420 O O . VAL A 1 187 ? 8.688 12.682 -0.305 1.00 86.00 187 VAL A O 1
ATOM 1423 N N . GLN A 1 188 ? 7.900 10.628 -0.777 1.00 86.44 188 GLN A N 1
ATOM 1424 C CA . GLN A 1 188 ? 8.600 9.957 0.317 1.00 86.44 188 GLN A CA 1
ATOM 1425 C C . GLN A 1 188 ? 10.075 9.693 -0.017 1.00 86.44 188 GLN A C 1
ATOM 1427 O O . GLN A 1 188 ? 10.924 9.690 0.873 1.00 86.44 188 GLN A O 1
ATOM 1432 N N . GLY A 1 189 ? 10.388 9.480 -1.298 1.00 90.00 189 GLY A N 1
ATOM 1433 C CA . GLY A 1 189 ? 11.751 9.291 -1.793 1.00 90.00 189 GLY A CA 1
ATOM 1434 C C . GLY A 1 189 ? 12.301 7.868 -1.655 1.00 90.00 189 GLY A C 1
ATOM 1435 O O . GLY A 1 189 ? 13.466 7.655 -1.972 1.00 90.00 189 GLY A O 1
ATOM 1436 N N . TYR A 1 190 ? 11.505 6.907 -1.185 1.00 89.00 190 TYR A N 1
ATOM 1437 C CA . TYR A 1 190 ? 11.828 5.476 -1.081 1.00 89.00 190 TYR A CA 1
ATOM 1438 C C . TYR A 1 190 ? 10.536 4.671 -0.889 1.00 89.00 190 TYR A C 1
ATOM 1440 O O . TYR A 1 190 ? 9.457 5.257 -0.790 1.00 89.00 190 TYR A O 1
ATOM 1448 N N . THR A 1 191 ? 10.625 3.339 -0.840 1.00 88.75 191 THR A N 1
ATOM 1449 C CA . THR A 1 191 ? 9.458 2.468 -0.628 1.00 88.75 191 THR A CA 1
ATOM 1450 C C . THR A 1 191 ? 9.035 2.446 0.832 1.00 88.75 191 THR A C 1
ATOM 1452 O O . THR A 1 191 ? 9.856 2.256 1.729 1.00 88.75 191 THR A O 1
ATOM 1455 N N . PHE A 1 192 ? 7.744 2.599 1.089 1.00 79.88 192 PHE A N 1
ATOM 1456 C CA . PHE A 1 192 ? 7.211 2.747 2.433 1.00 79.88 192 PHE A CA 1
ATOM 1457 C C . PHE A 1 192 ? 5.844 2.085 2.572 1.00 79.88 192 PHE A C 1
ATOM 1459 O O . PHE A 1 192 ? 5.206 1.690 1.595 1.00 79.88 192 PHE A O 1
ATOM 1466 N N . ILE A 1 193 ? 5.431 1.935 3.827 1.00 85.75 193 ILE A N 1
ATOM 1467 C CA . ILE A 1 193 ? 4.157 1.341 4.214 1.00 85.75 193 ILE A CA 1
ATOM 1468 C C . ILE A 1 193 ? 3.251 2.472 4.683 1.00 85.75 193 ILE A C 1
ATOM 1470 O O . ILE A 1 193 ? 3.662 3.267 5.530 1.00 85.75 193 ILE A O 1
ATOM 1474 N N . GLN A 1 194 ? 2.026 2.539 4.170 1.00 85.50 194 GLN A N 1
ATOM 1475 C CA . GLN A 1 194 ? 1.049 3.523 4.631 1.00 85.50 194 GLN A CA 1
ATOM 1476 C C . GLN A 1 194 ? -0.386 3.002 4.594 1.00 85.50 194 GLN A C 1
ATOM 1478 O O . GLN A 1 194 ? -0.712 2.073 3.859 1.00 85.50 194 GLN A O 1
ATOM 1483 N N . ASN A 1 195 ? -1.244 3.617 5.409 1.00 83.75 195 ASN A N 1
ATOM 1484 C CA . ASN A 1 195 ? -2.679 3.367 5.406 1.00 83.75 195 ASN A CA 1
ATOM 1485 C C . ASN A 1 195 ? -3.365 4.328 4.424 1.00 83.75 195 ASN A C 1
ATOM 1487 O O . ASN A 1 195 ? -3.332 5.543 4.619 1.00 83.75 195 ASN A O 1
ATOM 1491 N N . VAL A 1 196 ? -3.982 3.785 3.379 1.00 86.00 196 VAL A N 1
ATOM 1492 C CA . VAL A 1 196 ? -4.498 4.525 2.222 1.00 86.00 196 VAL A CA 1
ATOM 1493 C C . VAL A 1 196 ? -6.026 4.480 2.208 1.00 86.00 196 VAL A C 1
ATOM 1495 O O . VAL A 1 196 ? -6.585 3.400 2.404 1.00 86.00 196 VAL A O 1
ATOM 1498 N N . PRO A 1 197 ? -6.743 5.596 1.973 1.00 89.19 197 PRO A N 1
ATOM 1499 C CA . PRO A 1 197 ? -8.176 5.546 1.696 1.00 89.19 197 PRO A CA 1
ATOM 1500 C C . PRO A 1 197 ? -8.442 4.916 0.322 1.00 89.19 197 PRO A C 1
ATOM 1502 O O . PRO A 1 197 ? -7.752 5.215 -0.645 1.00 89.19 197 PRO A O 1
ATOM 1505 N N . TYR A 1 198 ? -9.470 4.081 0.204 1.00 91.56 198 TYR A N 1
ATOM 1506 C CA . TYR A 1 198 ? -9.863 3.492 -1.076 1.00 91.56 198 TYR A CA 1
ATOM 1507 C C . TYR A 1 198 ? -10.652 4.490 -1.952 1.00 91.56 198 TYR A C 1
ATOM 1509 O O . TYR A 1 198 ? -11.573 5.131 -1.440 1.00 91.56 198 TYR A O 1
ATOM 1517 N N . PRO A 1 199 ? -10.396 4.566 -3.275 1.00 93.56 199 PRO A N 1
ATOM 1518 C CA . PRO A 1 199 ? -9.380 3.809 -4.014 1.00 93.56 199 PRO A CA 1
ATOM 1519 C C . PRO A 1 199 ? -7.968 4.398 -3.875 1.00 93.56 199 PRO A C 1
ATOM 1521 O O . PRO A 1 199 ? -7.001 3.652 -3.978 1.00 93.56 199 PRO A O 1
ATOM 1524 N N . TYR A 1 200 ? -7.863 5.704 -3.620 1.00 93.12 200 TYR A N 1
ATOM 1525 C CA . TYR A 1 200 ? -6.644 6.416 -3.232 1.00 93.12 200 TYR A CA 1
ATOM 1526 C C . TYR A 1 200 ? -7.026 7.787 -2.622 1.00 93.12 200 TYR A C 1
ATOM 1528 O O . TYR A 1 200 ? -8.205 8.156 -2.602 1.00 93.12 200 TYR A O 1
ATOM 1536 N N . TRP A 1 201 ? -6.070 8.596 -2.143 1.00 86.69 201 TRP A N 1
ATOM 1537 C CA . TRP A 1 201 ? -6.363 9.942 -1.604 1.00 86.69 201 TRP A CA 1
ATOM 1538 C C . TRP A 1 201 ? -7.065 10.837 -2.621 1.00 86.69 201 TRP A C 1
ATOM 1540 O O . TRP A 1 201 ? -6.560 11.027 -3.720 1.00 86.69 201 TRP A O 1
ATOM 1550 N N . SER A 1 202 ? -8.191 11.450 -2.252 1.00 86.06 202 SER A N 1
ATOM 1551 C CA . SER A 1 202 ? -8.951 12.346 -3.141 1.00 86.06 202 SER A CA 1
ATOM 1552 C C . SER A 1 202 ? -8.175 13.595 -3.574 1.00 86.06 202 SER A C 1
ATOM 1554 O O . SER A 1 202 ? -8.444 14.147 -4.636 1.00 86.06 202 SER A O 1
ATOM 1556 N N . SER A 1 203 ? -7.195 14.027 -2.776 1.00 82.62 203 SER A N 1
ATOM 1557 C CA . SER A 1 203 ? -6.285 15.129 -3.102 1.00 82.62 203 SER A CA 1
ATOM 1558 C C . SER A 1 203 ? -5.247 14.770 -4.169 1.00 82.62 203 SER A C 1
ATOM 1560 O O . SER A 1 203 ? -4.585 15.663 -4.697 1.00 82.62 203 SER A O 1
ATOM 1562 N N . TRP A 1 204 ? -5.087 13.485 -4.497 1.00 80.69 204 TRP A N 1
ATOM 1563 C CA . TRP A 1 204 ? -4.151 13.032 -5.515 1.00 80.69 204 TRP A CA 1
ATOM 1564 C C . TRP A 1 204 ? -4.787 13.091 -6.905 1.00 80.69 204 TRP A C 1
ATOM 1566 O O . TRP A 1 204 ? -5.867 12.542 -7.145 1.00 80.69 204 TRP A O 1
ATOM 1576 N N . SER A 1 205 ? -4.097 13.725 -7.853 1.00 76.75 205 SER A N 1
ATOM 1577 C CA . SER A 1 205 ? -4.546 13.771 -9.247 1.00 76.75 205 SER A CA 1
ATOM 1578 C C . SER A 1 205 ? -4.670 12.355 -9.820 1.00 76.75 205 SER A C 1
ATOM 1580 O O . SER A 1 205 ? -3.738 11.558 -9.736 1.00 76.75 205 SER A O 1
ATOM 1582 N N . GLY A 1 206 ? -5.832 12.022 -10.388 1.00 78.62 206 GLY A N 1
ATOM 1583 C CA . GLY A 1 206 ? -6.108 10.678 -10.905 1.00 78.62 206 GLY A CA 1
ATOM 1584 C C . GLY A 1 206 ? -6.483 9.644 -9.837 1.00 78.62 206 GLY A C 1
ATOM 1585 O O . GLY A 1 206 ? -6.490 8.454 -10.132 1.00 78.62 206 GLY A O 1
ATOM 1586 N N . SER A 1 207 ? -6.830 10.066 -8.617 1.00 78.75 207 SER A N 1
ATOM 1587 C CA . SER A 1 207 ? -7.302 9.174 -7.545 1.00 78.75 207 SER A CA 1
ATOM 1588 C C . SER A 1 207 ? -8.473 8.268 -7.957 1.00 78.75 207 SER A C 1
ATOM 1590 O O . SER A 1 207 ? -8.483 7.078 -7.654 1.00 78.75 207 SER A O 1
ATOM 1592 N N . SER A 1 208 ? -9.422 8.780 -8.745 1.00 84.69 208 SER A N 1
ATOM 1593 C CA . SER A 1 208 ? -10.543 7.988 -9.273 1.00 84.69 208 SER A CA 1
ATOM 1594 C C . SER A 1 208 ? -10.151 6.968 -10.347 1.00 84.69 208 SER A C 1
ATOM 1596 O O . SER A 1 208 ? -10.987 6.160 -10.736 1.00 84.69 208 SER A O 1
ATOM 1598 N N . ASN A 1 209 ? -8.913 7.009 -10.852 1.00 91.19 209 ASN A N 1
ATOM 1599 C CA . ASN A 1 209 ? -8.442 6.138 -11.933 1.00 91.19 209 ASN A CA 1
ATOM 1600 C C . ASN A 1 209 ? -7.776 4.859 -11.410 1.00 91.19 209 ASN A C 1
ATOM 1602 O O . ASN A 1 209 ? -7.367 4.016 -12.209 1.00 91.19 209 ASN A O 1
ATOM 1606 N N . TYR A 1 210 ? -7.642 4.710 -10.090 1.00 95.75 210 TYR A N 1
ATOM 1607 C CA . TYR A 1 210 ? -7.109 3.489 -9.502 1.00 95.75 210 TYR A CA 1
ATOM 1608 C C . TYR A 1 210 ? -8.116 2.355 -9.629 1.00 95.75 210 TYR A C 1
ATOM 1610 O O . TYR A 1 210 ? -9.250 2.442 -9.159 1.00 95.75 210 TYR A O 1
ATOM 1618 N N . THR A 1 211 ? -7.664 1.272 -10.244 1.00 97.06 211 THR A N 1
ATOM 1619 C CA . THR A 1 211 ? -8.424 0.036 -10.400 1.00 97.06 211 THR A CA 1
ATOM 1620 C C . THR A 1 211 ? -7.668 -1.099 -9.701 1.00 97.06 211 THR A C 1
ATOM 1622 O O . THR A 1 211 ? -6.437 -1.132 -9.789 1.00 97.06 211 THR A O 1
ATOM 1625 N N . PRO A 1 212 ? -8.356 -2.015 -8.999 1.00 97.81 212 PRO A N 1
ATOM 1626 C CA . PRO A 1 212 ? -7.747 -3.234 -8.474 1.00 97.81 212 PRO A CA 1
ATOM 1627 C C . PRO A 1 212 ? -7.282 -4.183 -9.589 1.00 97.81 212 PRO A C 1
ATOM 1629 O O . PRO A 1 212 ? -8.008 -4.403 -10.559 1.00 97.81 212 PRO A O 1
ATOM 1632 N N . TYR A 1 213 ? -6.104 -4.783 -9.439 1.00 97.56 213 TYR A N 1
ATOM 1633 C CA . TYR A 1 213 ? -5.524 -5.750 -10.373 1.00 97.56 213 TYR A CA 1
ATOM 1634 C C . TYR A 1 213 ? -4.924 -6.949 -9.647 1.00 97.56 213 TYR A C 1
ATOM 1636 O O . TYR A 1 213 ? -4.376 -6.813 -8.556 1.00 97.56 213 TYR A O 1
ATOM 1644 N N . ARG A 1 214 ? -4.947 -8.106 -10.309 1.00 95.38 214 ARG A N 1
ATOM 1645 C CA . ARG A 1 214 ? -4.285 -9.336 -9.871 1.00 95.38 214 ARG A CA 1
ATOM 1646 C C . ARG A 1 214 ? -3.356 -9.856 -10.954 1.00 95.38 214 ARG A C 1
ATOM 1648 O O . ARG A 1 214 ? -3.665 -9.756 -12.140 1.00 95.38 214 ARG A O 1
ATOM 1655 N N . ARG A 1 215 ? -2.219 -10.421 -10.551 1.00 92.56 215 ARG A N 1
ATOM 1656 C CA . ARG A 1 215 ? -1.297 -11.104 -11.467 1.00 92.56 215 ARG A CA 1
ATOM 1657 C C . ARG A 1 215 ? -2.015 -12.221 -12.245 1.00 92.56 215 ARG A C 1
ATOM 1659 O O . ARG A 1 215 ? -2.869 -12.905 -11.686 1.00 92.56 215 ARG A O 1
ATOM 1666 N N . ASN A 1 216 ? -1.661 -12.382 -13.521 1.00 89.00 216 ASN A N 1
ATOM 1667 C CA . ASN A 1 216 ? -2.135 -13.480 -14.375 1.00 89.00 216 ASN A CA 1
ATOM 1668 C C . ASN A 1 216 ? -1.578 -14.851 -13.979 1.00 89.00 216 ASN A C 1
ATOM 1670 O O . ASN A 1 216 ? -0.418 -14.905 -13.505 1.00 89.00 216 ASN A O 1
#